Protein AF-0000000080329462 (afdb_homodimer)

Radius of gyration: 17.71 Å; Cα contacts (8 Å, |Δi|>4): 337; chains: 2; bounding box: 39×49×40 Å

Structure (mmCIF, N/CA/C/O backbone):
data_AF-0000000080329462-model_v1
#
loop_
_entity.id
_entity.type
_entity.pdbx_description
1 polymer 'Membrane protein'
#
loop_
_atom_site.group_PDB
_atom_site.id
_atom_site.type_symbol
_atom_site.label_atom_id
_atom_site.label_alt_id
_atom_site.label_comp_id
_atom_site.label_asym_id
_atom_site.label_entity_id
_atom_site.label_seq_id
_atom_site.pdbx_PDB_ins_code
_atom_site.Cartn_x
_atom_site.Cartn_y
_atom_site.Cartn_z
_atom_site.occupancy
_atom_site.B_iso_or_equiv
_atom_site.auth_seq_id
_atom_site.auth_comp_id
_atom_site.auth_asym_id
_atom_site.auth_atom_id
_atom_site.pdbx_PDB_model_num
ATOM 1 N N . MET A 1 1 ? 2.154 -14.789 -17.328 1 64.81 1 MET A N 1
ATOM 2 C CA . MET A 1 1 ? 1.073 -13.969 -16.781 1 64.81 1 MET A CA 1
ATOM 3 C C . MET A 1 1 ? 0.943 -12.664 -17.562 1 64.81 1 MET A C 1
ATOM 5 O O . MET A 1 1 ? 1.92 -12.172 -18.125 1 64.81 1 MET A O 1
ATOM 9 N N . ASP A 1 2 ? -0.343 -12.273 -17.906 1 86.19 2 ASP A N 1
ATOM 10 C CA . ASP A 1 2 ? -0.525 -11.156 -18.828 1 86.19 2 ASP A CA 1
ATOM 11 C C . ASP A 1 2 ? -0.032 -9.852 -18.219 1 86.19 2 ASP A C 1
ATOM 13 O O . ASP A 1 2 ? -0.223 -9.609 -17.031 1 86.19 2 ASP A O 1
ATOM 17 N N . VAL A 1 3 ? 0.921 -9.266 -18.734 1 94 3 VAL A N 1
ATOM 18 C CA . VAL A 1 3 ? 1.507 -7.98 -18.375 1 94 3 VAL A CA 1
ATOM 19 C C . VAL A 1 3 ? 0.412 -7.031 -17.891 1 94 3 VAL A C 1
ATOM 21 O O . VAL A 1 3 ? 0.613 -6.277 -16.938 1 94 3 VAL A O 1
ATOM 24 N N . LEU A 1 4 ? -0.666 -7.172 -18.516 1 96.19 4 LEU A N 1
ATOM 25 C CA . LEU A 1 4 ? -1.77 -6.277 -18.172 1 96.19 4 LEU A CA 1
ATOM 26 C C . LEU A 1 4 ? -2.279 -6.555 -16.766 1 96.19 4 LEU A C 1
ATOM 28 O O . LEU A 1 4 ? -2.547 -5.625 -16 1 96.19 4 LEU A O 1
ATOM 32 N N . ILE A 1 5 ? -2.383 -7.723 -16.359 1 96.94 5 ILE A N 1
ATOM 33 C CA . ILE A 1 5 ? -2.84 -8.094 -15.023 1 96.94 5 ILE A CA 1
ATOM 34 C C . ILE A 1 5 ? -1.85 -7.59 -13.977 1 96.94 5 ILE A C 1
ATOM 36 O O . ILE A 1 5 ? -2.248 -7 -12.977 1 96.94 5 ILE A O 1
ATOM 40 N N . HIS A 1 6 ? -0.602 -7.77 -14.234 1 97.81 6 HIS A N 1
ATOM 41 C CA . HIS A 1 6 ? 0.412 -7.344 -13.281 1 97.81 6 HIS A CA 1
ATOM 42 C C . HIS A 1 6 ? 0.447 -5.824 -13.156 1 97.81 6 HIS A C 1
ATOM 44 O O . HIS A 1 6 ? 0.694 -5.293 -12.07 1 97.81 6 HIS A O 1
ATOM 50 N N . LEU A 1 7 ? 0.203 -5.172 -14.242 1 98.31 7 LEU A N 1
ATOM 51 C CA . LEU A 1 7 ? 0.123 -3.715 -14.203 1 98.31 7 LEU A CA 1
ATOM 52 C C . LEU A 1 7 ? -1.017 -3.258 -13.297 1 98.31 7 LEU A C 1
ATOM 54 O O . LEU A 1 7 ? -0.832 -2.377 -12.453 1 98.31 7 LEU A O 1
ATOM 58 N N . PHE A 1 8 ? -2.156 -3.887 -13.406 1 98.56 8 PHE A N 1
ATOM 59 C CA . PHE A 1 8 ? -3.314 -3.508 -12.602 1 98.56 8 PHE A CA 1
ATOM 60 C C . PHE A 1 8 ? -3.123 -3.912 -11.148 1 98.56 8 PHE A C 1
ATOM 62 O O . PHE A 1 8 ? -3.611 -3.234 -10.242 1 98.56 8 PHE A O 1
ATOM 69 N N . VAL A 1 9 ? -2.375 -5.016 -10.906 1 98.12 9 VAL A N 1
ATOM 70 C CA . VAL A 1 9 ? -2.045 -5.371 -9.531 1 98.12 9 VAL A CA 1
ATOM 71 C C . VAL A 1 9 ? -1.188 -4.273 -8.906 1 98.12 9 VAL A C 1
ATOM 73 O O . VAL A 1 9 ? -1.426 -3.867 -7.766 1 98.12 9 VAL A O 1
ATOM 76 N N . GLY A 1 10 ? -0.214 -3.822 -9.664 1 98.56 10 GLY A N 1
ATOM 77 C CA . GLY A 1 10 ? 0.609 -2.727 -9.18 1 98.56 10 GLY A CA 1
ATOM 78 C C . GLY A 1 10 ? -0.189 -1.478 -8.859 1 98.56 10 GLY A C 1
ATOM 79 O O . GLY A 1 10 ? 0.009 -0.859 -7.809 1 98.56 10 GLY A O 1
ATOM 80 N N . LEU A 1 11 ? -1.068 -1.1 -9.773 1 98.88 11 LEU A N 1
ATOM 81 C CA . LEU A 1 11 ? -1.913 0.071 -9.555 1 98.88 11 LEU A CA 1
ATOM 82 C C . LEU A 1 11 ? -2.83 -0.133 -8.352 1 98.88 11 LEU A C 1
ATOM 84 O O . LEU A 1 11 ? -3.098 0.81 -7.605 1 98.88 11 LEU A O 1
ATOM 88 N N . HIS A 1 12 ? -3.33 -1.364 -8.234 1 98.88 12 HIS A N 1
ATOM 89 C CA . HIS A 1 12 ? -4.164 -1.688 -7.086 1 98.88 12 HIS A CA 1
ATOM 90 C C . HIS A 1 12 ? -3.398 -1.496 -5.777 1 98.88 12 HIS A C 1
ATOM 92 O O . HIS A 1 12 ? -3.936 -0.945 -4.816 1 98.88 12 HIS A O 1
ATOM 98 N N . ILE A 1 13 ? -2.154 -1.847 -5.703 1 98.88 13 ILE A N 1
ATOM 99 C CA . ILE A 1 13 ? -1.296 -1.68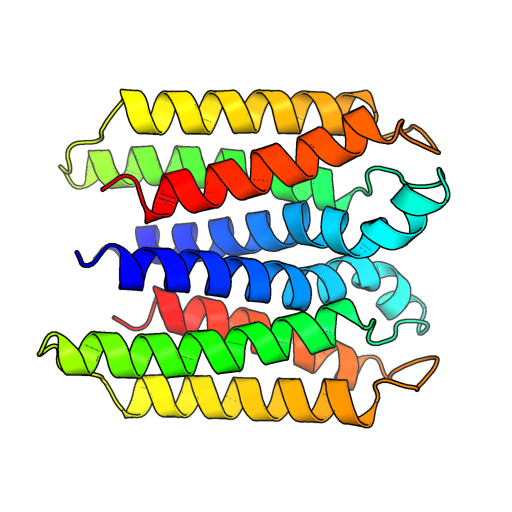5 -4.535 1 98.88 13 ILE A CA 1
ATOM 100 C C . ILE A 1 13 ? -1.078 -0.199 -4.258 1 98.88 13 ILE A C 1
ATOM 102 O O . ILE A 1 13 ? -1.086 0.23 -3.102 1 98.88 13 ILE A O 1
ATOM 106 N N . VAL A 1 14 ? -0.949 0.55 -5.305 1 98.88 14 VAL A N 1
ATOM 107 C CA . VAL A 1 14 ? -0.817 1.994 -5.141 1 98.88 14 VAL A CA 1
ATOM 108 C C . VAL A 1 14 ? -2.092 2.562 -4.52 1 98.88 14 VAL A C 1
ATOM 110 O O . VAL A 1 14 ? -2.031 3.447 -3.662 1 98.88 14 VAL A O 1
ATOM 113 N N . GLY A 1 15 ? -3.211 2.076 -4.957 1 98.94 15 GLY A N 1
ATOM 114 C CA . GLY A 1 15 ? -4.465 2.473 -4.336 1 98.94 15 GLY A CA 1
ATOM 115 C C . GLY A 1 15 ? -4.527 2.143 -2.855 1 98.94 15 GLY A C 1
ATOM 116 O O . GLY A 1 15 ? -4.988 2.955 -2.051 1 98.94 15 GLY A O 1
ATOM 117 N N . ILE A 1 16 ? -4.043 0.991 -2.504 1 98.94 16 ILE A N 1
ATOM 118 C CA . ILE A 1 16 ? -3.98 0.588 -1.103 1 98.94 16 ILE A CA 1
ATOM 119 C C . ILE A 1 16 ? -3.076 1.545 -0.329 1 98.94 16 ILE A C 1
ATOM 121 O O . ILE A 1 16 ? -3.414 1.968 0.779 1 98.94 16 ILE A O 1
ATOM 125 N N . ALA A 1 17 ? -1.979 1.849 -0.923 1 98.88 17 ALA A N 1
ATOM 126 C CA . ALA A 1 17 ? -1.037 2.756 -0.271 1 98.88 17 ALA A CA 1
ATOM 127 C C . ALA A 1 17 ? -1.683 4.109 0.005 1 98.88 17 ALA A C 1
ATOM 129 O O . ALA A 1 17 ? -1.474 4.699 1.067 1 98.88 17 ALA A O 1
ATOM 130 N N . ALA A 1 18 ? -2.416 4.586 -0.944 1 98.88 18 ALA A N 1
ATOM 131 C CA . ALA A 1 18 ? -3.082 5.875 -0.767 1 98.88 18 ALA A CA 1
ATOM 132 C C . ALA A 1 18 ? -4.137 5.801 0.334 1 98.88 18 ALA A C 1
ATOM 134 O O . ALA A 1 18 ? -4.18 6.66 1.217 1 98.88 18 ALA A O 1
ATOM 135 N N . LEU A 1 19 ? -4.918 4.77 0.34 1 98.88 19 LEU A N 1
ATOM 136 C CA . LEU A 1 19 ? -6.016 4.633 1.292 1 98.88 19 LEU A CA 1
ATOM 137 C C . LEU A 1 19 ? -5.488 4.305 2.684 1 98.88 19 LEU A C 1
ATOM 139 O O . LEU A 1 19 ? -5.707 5.062 3.631 1 98.88 19 LEU A O 1
ATOM 143 N N . LEU A 1 20 ? -4.777 3.223 2.832 1 98.88 20 LEU A N 1
ATOM 144 C CA . LEU A 1 20 ? -4.285 2.801 4.137 1 98.88 20 LEU A CA 1
ATOM 145 C C . LEU A 1 20 ? -3.193 3.742 4.637 1 98.88 20 LEU A C 1
ATOM 147 O O . LEU A 1 20 ? -3.096 4.004 5.84 1 98.88 20 LEU A O 1
ATOM 151 N N . GLY A 1 21 ? -2.389 4.211 3.738 1 98.56 21 GLY A N 1
ATOM 152 C CA . GLY A 1 21 ? -1.384 5.191 4.121 1 98.56 21 GLY A CA 1
ATOM 153 C C . GLY A 1 21 ? -1.979 6.465 4.691 1 98.56 21 GLY A C 1
ATOM 154 O O . GLY A 1 21 ? -1.455 7.02 5.66 1 98.56 21 GLY A O 1
ATOM 155 N N . GLY A 1 22 ? -3.002 6.949 4.02 1 98.31 22 GLY A N 1
ATOM 156 C CA . GLY A 1 22 ? -3.711 8.086 4.59 1 98.31 22 GLY A CA 1
ATOM 157 C C . GLY A 1 22 ? -4.188 7.836 6.012 1 98.31 22 GLY A C 1
ATOM 158 O O . GLY A 1 22 ? -4.047 8.695 6.879 1 98.31 22 GLY A O 1
ATOM 159 N N . PHE A 1 23 ? -4.746 6.668 6.238 1 98.81 23 PHE A N 1
ATOM 160 C CA . PHE A 1 23 ? -5.172 6.285 7.578 1 98.81 23 PHE A CA 1
ATOM 161 C C . PHE A 1 23 ? -3.99 6.273 8.539 1 98.81 23 PHE A C 1
ATOM 163 O O . PHE A 1 23 ? -4.062 6.848 9.633 1 98.81 23 PHE A O 1
ATOM 170 N N . LEU A 1 24 ? -2.91 5.676 8.188 1 98.56 24 LEU A N 1
ATOM 171 C CA . LEU A 1 24 ? -1.764 5.496 9.07 1 98.56 24 LEU A CA 1
ATOM 172 C C . LEU A 1 24 ? -1.148 6.844 9.438 1 98.56 24 LEU A C 1
ATOM 174 O O . LEU A 1 24 ? -0.726 7.043 10.578 1 98.56 24 LEU A O 1
ATOM 178 N N . THR A 1 25 ? -1.164 7.738 8.523 1 97.19 25 THR A N 1
ATOM 179 C CA . THR A 1 25 ? -0.548 9.031 8.789 1 97.19 25 THR A CA 1
ATOM 180 C C . THR A 1 25 ? -1.433 9.875 9.703 1 97.19 25 THR A C 1
ATOM 182 O O . THR A 1 25 ? -0.982 10.883 10.258 1 97.19 25 THR A O 1
ATOM 185 N N . GLN A 1 26 ? -2.654 9.414 9.828 1 97.44 26 GLN A N 1
ATOM 186 C CA . GLN A 1 26 ? -3.611 10.172 10.633 1 97.44 26 GLN A CA 1
ATOM 187 C C . GLN A 1 26 ? -3.799 9.539 12.008 1 97.44 26 GLN A C 1
ATOM 189 O O . GLN A 1 26 ? -4.609 10.016 12.805 1 97.44 26 GLN A O 1
ATOM 194 N N . MET A 1 27 ? -3.07 8.555 12.359 1 97.19 27 MET A N 1
ATOM 195 C CA . MET A 1 27 ? -3.303 7.816 13.594 1 97.19 27 MET A CA 1
ATOM 196 C C . MET A 1 27 ? -3.045 8.695 14.812 1 97.19 27 MET A C 1
ATOM 198 O O . MET A 1 27 ? -3.758 8.609 15.812 1 97.19 27 MET A O 1
ATOM 202 N N . LYS A 1 28 ? -2.059 9.516 14.766 1 95.44 28 LYS A N 1
ATOM 203 C CA . LYS A 1 28 ? -1.82 10.438 15.867 1 95.44 28 LYS A CA 1
ATOM 204 C C . LYS A 1 28 ? -2.977 11.422 16.016 1 95.44 28 LYS A C 1
ATOM 206 O O . LYS A 1 28 ? -3.439 11.68 17.141 1 95.44 28 LYS A O 1
ATOM 211 N N . ALA A 1 29 ? -3.381 11.969 14.922 1 96.44 29 ALA A N 1
ATOM 212 C CA . ALA A 1 29 ? -4.523 12.875 14.922 1 96.44 29 ALA A CA 1
ATOM 213 C C . ALA A 1 29 ? -5.777 12.18 15.445 1 96.44 29 ALA A C 1
ATOM 215 O O . ALA A 1 29 ? -6.598 12.797 16.125 1 96.44 29 ALA A O 1
ATOM 216 N N . MET A 1 30 ? -5.938 10.938 15.039 1 96.44 30 MET A N 1
ATOM 217 C CA . MET A 1 30 ? -7.066 10.156 15.539 1 96.44 30 MET A CA 1
ATOM 218 C C . MET A 1 30 ? -7.039 10.086 17.062 1 96.44 30 MET A C 1
ATOM 220 O O . MET A 1 30 ? -8.07 10.242 17.719 1 96.44 30 MET A O 1
ATOM 224 N N . GLY A 1 31 ? -5.891 9.875 17.672 1 95.94 31 GLY A N 1
ATOM 225 C CA . GLY A 1 31 ? -5.742 9.844 19.125 1 95.94 31 GLY A CA 1
ATOM 226 C C . GLY A 1 31 ? -6.145 11.148 19.781 1 95.94 31 GLY A C 1
ATOM 227 O O . GLY A 1 31 ? -6.664 11.141 20.906 1 95.94 31 GLY A O 1
ATOM 228 N N . LYS A 1 32 ? -6.016 12.273 19.062 1 97.06 32 LYS A N 1
ATOM 229 C CA . LYS A 1 32 ? -6.312 13.602 19.594 1 97.06 32 LYS A CA 1
ATOM 230 C C . LYS A 1 32 ? -7.73 14.031 19.234 1 97.06 32 LYS A C 1
ATOM 232 O O . LYS A 1 32 ? -8.164 15.125 19.594 1 97.06 32 LYS A O 1
ATOM 237 N N . GLY A 1 33 ? -8.344 13.164 18.484 1 96.06 33 GLY A N 1
ATOM 238 C CA . GLY A 1 33 ? -9.711 13.5 18.094 1 96.06 33 GLY A CA 1
ATOM 239 C C . GLY A 1 33 ? -9.773 14.5 16.953 1 96.06 33 GLY A C 1
ATOM 240 O O . GLY A 1 33 ? -10.766 15.219 16.812 1 96.06 33 GLY A O 1
ATOM 241 N N . THR A 1 34 ? -8.672 14.555 16.172 1 97.38 34 THR A N 1
ATOM 242 C CA . THR A 1 34 ? -8.641 15.57 15.117 1 97.38 34 THR A CA 1
ATOM 243 C C . THR A 1 34 ? -8.438 14.922 13.75 1 97.38 34 THR A C 1
ATOM 245 O O . THR A 1 34 ? -8.125 15.609 12.773 1 97.38 34 THR A O 1
ATOM 248 N N . ALA A 1 35 ? -8.625 13.688 13.648 1 98.06 35 ALA A N 1
ATOM 249 C CA . ALA A 1 35 ? -8.414 12.984 12.383 1 98.06 35 ALA A CA 1
ATOM 250 C C . ALA A 1 35 ? -9.492 13.336 11.367 1 98.06 35 ALA A C 1
ATOM 252 O O . ALA A 1 35 ? -10.633 13.641 11.742 1 98.06 35 ALA A O 1
ATOM 253 N N . ARG A 1 36 ? -9.172 13.344 10.125 1 98.25 36 ARG A N 1
ATOM 254 C CA . ARG A 1 36 ? -10.094 13.562 9.008 1 98.25 36 ARG A CA 1
ATOM 255 C C . ARG A 1 36 ? -9.727 12.672 7.824 1 98.25 36 ARG A C 1
ATOM 257 O O . ARG A 1 36 ? -8.594 12.188 7.727 1 98.25 36 ARG A O 1
ATOM 264 N N . PHE A 1 37 ? -10.695 12.398 6.961 1 98.56 37 PHE A N 1
ATOM 265 C CA . PHE A 1 37 ? -10.391 11.734 5.703 1 98.56 37 PHE A CA 1
ATOM 266 C C . PHE A 1 37 ? -9.781 12.711 4.707 1 98.56 37 PHE A C 1
ATOM 268 O O . PHE A 1 37 ? -10.398 13.711 4.355 1 98.56 37 PHE A O 1
ATOM 275 N N . VAL A 1 38 ? -8.609 12.461 4.277 1 97.56 38 VAL A N 1
ATOM 276 C CA . VAL A 1 38 ? -7.926 13.328 3.324 1 97.56 38 VAL A CA 1
ATOM 277 C C . VAL A 1 38 ? -8.25 12.891 1.9 1 97.56 38 VAL A C 1
ATOM 279 O O . VAL A 1 38 ? -8.656 11.75 1.675 1 97.56 38 VAL A O 1
ATOM 282 N N . PRO A 1 39 ? -8.094 13.719 0.878 1 97.75 39 PRO A N 1
ATOM 283 C CA . PRO A 1 39 ? -8.477 13.406 -0.499 1 97.75 39 PRO A CA 1
ATOM 284 C C . PRO A 1 39 ? -7.785 12.156 -1.037 1 97.75 39 PRO A C 1
ATOM 286 O O . PRO A 1 39 ? -8.367 11.414 -1.829 1 97.75 39 PRO A O 1
ATOM 289 N N . GLY A 1 40 ? -6.531 11.977 -0.645 1 97.94 40 GLY A N 1
ATOM 290 C CA . GLY A 1 40 ? -5.801 10.797 -1.083 1 97.94 40 GLY A CA 1
ATOM 291 C C . GLY A 1 40 ? -6.488 9.492 -0.717 1 97.94 40 GLY A C 1
ATOM 292 O O . GLY A 1 40 ? -6.41 8.516 -1.46 1 97.94 40 GLY A O 1
ATOM 293 N N . MET A 1 41 ? -7.113 9.492 0.415 1 98.81 41 MET A N 1
ATOM 294 C CA . MET A 1 41 ? -7.816 8.281 0.844 1 98.81 41 MET A CA 1
ATOM 295 C C . MET A 1 41 ? -8.992 7.98 -0.079 1 98.81 41 MET A C 1
ATOM 297 O O . MET A 1 41 ? -9.227 6.828 -0.437 1 98.81 41 MET A O 1
ATOM 301 N N . LEU A 1 42 ? -9.766 9.016 -0.45 1 98.75 42 LEU A N 1
ATOM 302 C CA . LEU A 1 42 ? -10.867 8.828 -1.387 1 98.75 42 LEU A CA 1
ATOM 303 C C . LEU A 1 42 ? -10.352 8.352 -2.74 1 98.75 42 LEU A C 1
ATOM 305 O O . LEU A 1 42 ? -10.883 7.391 -3.305 1 98.75 42 LEU A O 1
ATOM 309 N N . HIS A 1 43 ? -9.328 9.008 -3.221 1 98.81 43 HIS A N 1
ATOM 310 C CA . HIS A 1 43 ? -8.742 8.594 -4.488 1 98.81 43 HIS A CA 1
ATOM 311 C C . HIS A 1 43 ? -8.211 7.168 -4.41 1 98.81 43 HIS A C 1
ATOM 313 O O . HIS A 1 43 ? -8.297 6.414 -5.383 1 98.81 43 HIS A O 1
ATOM 319 N N . GLY A 1 44 ? -7.602 6.801 -3.312 1 98.88 44 GLY A N 1
ATOM 320 C CA . GLY A 1 44 ? -7.125 5.441 -3.115 1 98.88 44 GLY A CA 1
ATOM 321 C C . GLY A 1 44 ? -8.227 4.402 -3.18 1 98.88 44 GLY A C 1
ATOM 322 O O . GLY A 1 44 ? -8.094 3.385 -3.857 1 98.88 44 GLY A O 1
ATOM 323 N N . ALA A 1 45 ? -9.297 4.695 -2.479 1 98.94 45 ALA A N 1
ATOM 324 C CA . ALA A 1 45 ? -10.438 3.779 -2.484 1 98.94 45 ALA A CA 1
ATOM 325 C C . ALA A 1 45 ? -11.008 3.625 -3.891 1 98.94 45 ALA A C 1
ATOM 327 O O . ALA A 1 45 ? -11.344 2.516 -4.316 1 98.94 45 ALA A O 1
ATOM 328 N N . LEU A 1 46 ? -11.133 4.75 -4.586 1 98.94 46 LEU A N 1
ATOM 329 C CA . LEU A 1 46 ? -11.633 4.711 -5.957 1 98.94 46 LEU A CA 1
ATOM 330 C C . LEU A 1 46 ? -10.688 3.916 -6.855 1 98.94 46 LEU A C 1
ATOM 332 O O . LEU A 1 46 ? -11.133 3.125 -7.688 1 98.94 46 LEU A O 1
ATOM 336 N N . THR A 1 47 ? -9.438 4.145 -6.707 1 98.94 47 THR A N 1
ATOM 337 C CA . THR A 1 47 ? -8.438 3.402 -7.469 1 98.94 47 THR A CA 1
ATOM 338 C C . THR A 1 47 ? -8.555 1.905 -7.199 1 98.94 47 THR A C 1
ATOM 340 O O . THR A 1 47 ? -8.516 1.097 -8.125 1 98.94 47 THR A O 1
ATOM 343 N N . MET A 1 48 ? -8.695 1.609 -5.949 1 98.94 48 MET A N 1
ATOM 344 C CA . MET A 1 48 ? -8.836 0.202 -5.59 1 98.94 48 MET A CA 1
ATOM 345 C C . MET A 1 48 ? -10.094 -0.398 -6.211 1 98.94 48 MET A C 1
ATOM 347 O O . MET A 1 48 ? -10.086 -1.546 -6.656 1 98.94 48 MET A O 1
ATOM 351 N N . LEU A 1 49 ? -11.195 0.3 -6.242 1 98.88 49 LEU A N 1
ATOM 352 C CA . LEU A 1 49 ? -12.422 -0.193 -6.848 1 98.88 49 LEU A CA 1
ATOM 353 C C . LEU A 1 49 ? -12.234 -0.438 -8.336 1 98.88 49 LEU A C 1
ATOM 355 O O . LEU A 1 49 ? -12.531 -1.526 -8.836 1 98.88 49 LEU A O 1
ATOM 359 N N . VAL A 1 50 ? -11.703 0.541 -9.047 1 98.94 50 VAL A N 1
ATOM 360 C CA . VAL A 1 50 ? -11.555 0.473 -10.5 1 98.94 50 VAL A CA 1
ATOM 361 C C . VAL A 1 50 ? -10.578 -0.646 -10.867 1 98.94 50 VAL A C 1
ATOM 363 O O . VAL A 1 50 ? -10.891 -1.49 -11.711 1 98.94 50 VAL A O 1
ATOM 366 N N . THR A 1 51 ? -9.484 -0.665 -10.234 1 98.88 51 THR A N 1
ATOM 367 C CA . THR A 1 51 ? -8.484 -1.681 -10.555 1 98.88 51 THR A CA 1
ATOM 368 C C . THR A 1 51 ? -8.969 -3.064 -10.133 1 98.88 51 THR A C 1
ATOM 370 O O . THR A 1 51 ? -8.688 -4.059 -10.805 1 98.88 51 THR A O 1
ATOM 373 N N . GLY A 1 52 ? -9.672 -3.186 -8.992 1 98.5 52 GLY A N 1
ATOM 374 C CA . GLY A 1 52 ? -10.234 -4.461 -8.586 1 98.5 52 GLY A CA 1
ATOM 375 C C . GLY A 1 52 ? -11.203 -5.035 -9.609 1 98.5 52 GLY A C 1
ATOM 376 O O . GLY A 1 52 ? -11.125 -6.215 -9.953 1 98.5 52 GLY A O 1
ATOM 377 N N . VAL A 1 53 ? -12.102 -4.211 -10.078 1 98.5 53 VAL A N 1
ATOM 378 C CA . VAL A 1 53 ? -13.055 -4.625 -11.102 1 98.5 53 VAL A CA 1
ATOM 379 C C . VAL A 1 53 ? -12.305 -5.039 -12.367 1 98.5 53 VAL A C 1
ATOM 381 O O . VAL A 1 53 ? -12.609 -6.07 -12.961 1 98.5 53 VAL A O 1
ATOM 384 N N . ALA A 1 54 ? -11.352 -4.234 -12.758 1 98.5 54 ALA A N 1
ATOM 385 C CA . ALA A 1 54 ? -10.547 -4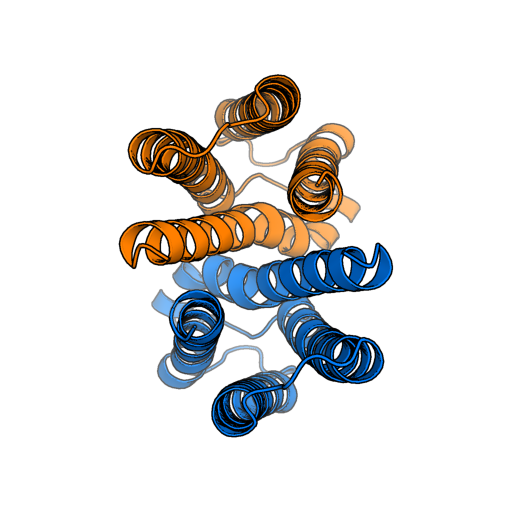.566 -13.93 1 98.5 54 ALA A CA 1
ATOM 386 C C . ALA A 1 54 ? -9.844 -5.906 -13.75 1 98.5 54 ALA A C 1
ATOM 388 O O . ALA A 1 54 ? -9.797 -6.715 -14.68 1 98.5 54 ALA A O 1
ATOM 389 N N . LEU A 1 55 ? -9.328 -6.215 -12.57 1 98.12 55 LEU A N 1
ATOM 390 C CA . LEU A 1 55 ? -8.609 -7.457 -12.312 1 98.12 55 LEU A CA 1
ATOM 391 C C . LEU A 1 55 ? -9.539 -8.656 -12.406 1 98.12 55 LEU A C 1
ATOM 393 O O . LEU A 1 55 ? -9.164 -9.695 -12.953 1 98.12 55 LEU A O 1
ATOM 397 N N . VAL A 1 56 ? -10.719 -8.484 -11.906 1 97.75 56 VAL A N 1
ATOM 398 C CA . VAL A 1 56 ? -11.695 -9.57 -12.008 1 97.75 56 VAL A CA 1
ATOM 399 C C . VAL A 1 56 ? -12 -9.852 -13.477 1 97.75 56 VAL A C 1
ATOM 401 O O . VAL A 1 56 ? -11.984 -11.008 -13.906 1 97.75 56 VAL A O 1
ATOM 404 N N . GLY A 1 57 ? -12.266 -8.82 -14.234 1 97.25 57 GLY A N 1
ATOM 405 C CA . GLY A 1 57 ? -12.547 -8.977 -15.656 1 97.25 57 GLY A CA 1
ATOM 406 C C . GLY A 1 57 ? -11.383 -9.586 -16.422 1 97.25 57 GLY A C 1
ATOM 407 O O . GLY A 1 57 ? -11.578 -10.461 -17.266 1 97.25 57 GLY A O 1
ATOM 408 N N . LEU A 1 58 ? -10.227 -9.164 -16.203 1 96.88 58 LEU A N 1
ATOM 409 C CA . LEU A 1 58 ? -9.039 -9.664 -16.891 1 96.88 58 LEU A CA 1
ATOM 410 C C . LEU A 1 58 ? -8.789 -11.133 -16.562 1 96.88 58 LEU A C 1
ATOM 412 O O . LEU A 1 58 ? -8.422 -11.914 -17.438 1 96.88 58 LEU A O 1
ATOM 416 N N . HIS A 1 59 ? -8.977 -11.523 -15.266 1 96.19 59 HIS A N 1
ATOM 417 C CA . HIS A 1 59 ? -8.812 -12.922 -14.883 1 96.19 59 HIS A CA 1
ATOM 418 C C . HIS A 1 59 ? -9.836 -13.812 -15.586 1 96.19 59 HIS A C 1
ATOM 420 O O . HIS A 1 59 ? -9.5 -14.891 -16.062 1 96.19 59 HIS A O 1
ATOM 426 N N . GLN A 1 60 ? -11.023 -13.312 -15.727 1 95.88 60 GLN A N 1
ATOM 427 C CA . GLN A 1 60 ? -12.055 -14.07 -16.422 1 95.88 60 GLN A CA 1
ATOM 428 C C . GLN A 1 60 ? -11.75 -14.164 -17.922 1 95.88 60 GLN A C 1
ATOM 430 O O . GLN A 1 60 ? -11.953 -15.211 -18.531 1 95.88 60 GLN A O 1
ATOM 435 N N . ALA A 1 61 ? -11.312 -13.109 -18.4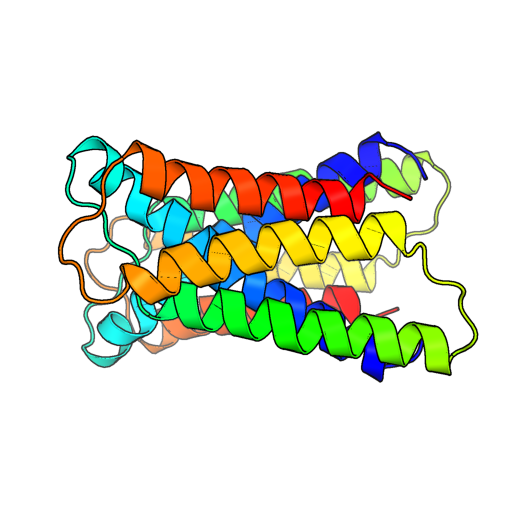38 1 95.12 61 ALA A N 1
ATOM 436 C CA . ALA A 1 61 ? -10.992 -13.078 -19.859 1 95.12 61 ALA A CA 1
ATOM 437 C C . ALA A 1 61 ? -9.859 -14.055 -20.188 1 95.12 61 ALA A C 1
ATOM 439 O O . ALA A 1 61 ? -9.797 -14.586 -21.312 1 95.12 61 ALA A O 1
ATOM 440 N N . GLU A 1 62 ? -9.016 -14.344 -19.25 1 93.75 62 GLU A N 1
ATOM 441 C CA . GLU A 1 62 ? -7.902 -15.273 -19.422 1 93.75 62 GLU A CA 1
ATOM 442 C C . GLU A 1 62 ? -8.328 -16.703 -19.125 1 93.75 62 GLU A C 1
ATOM 444 O O . GLU A 1 62 ? -7.5 -17.625 -19.156 1 93.75 62 GLU A O 1
ATOM 449 N N . GLY A 1 63 ? -9.594 -16.891 -18.734 1 92.56 63 GLY A N 1
ATOM 450 C CA . GLY A 1 63 ? -10.141 -18.234 -18.547 1 92.56 63 GLY A CA 1
ATOM 451 C C . GLY A 1 63 ? -10 -18.734 -17.125 1 92.56 63 GLY A C 1
ATOM 452 O O . GLY A 1 63 ? -10.195 -19.922 -16.859 1 92.56 63 GLY A O 1
ATOM 453 N N . HIS A 1 64 ? -9.539 -17.906 -16.297 1 90.88 64 HIS A N 1
ATOM 454 C CA . HIS A 1 64 ? -9.43 -18.312 -14.891 1 90.88 64 HIS A CA 1
ATOM 455 C C . HIS A 1 64 ? -10.789 -18.281 -14.203 1 90.88 64 HIS A C 1
ATOM 457 O O . HIS A 1 64 ? -11.633 -17.438 -14.516 1 90.88 64 HIS A O 1
ATOM 463 N N . THR A 1 65 ? -10.969 -19.188 -13.383 1 93.38 65 THR A N 1
ATOM 464 C CA . THR A 1 65 ? -12.156 -19.141 -12.539 1 93.38 65 THR A CA 1
ATOM 465 C C . THR A 1 65 ? -11.961 -18.156 -11.383 1 93.38 65 THR A C 1
ATOM 467 O O . THR A 1 65 ? -10.859 -18.062 -10.828 1 93.38 65 THR A O 1
ATOM 470 N N . VAL A 1 66 ? -12.992 -17.469 -11.148 1 92.25 66 VAL A N 1
ATOM 471 C CA . VAL A 1 66 ? -12.953 -16.5 -10.062 1 92.25 66 VAL A CA 1
ATOM 472 C C . VAL A 1 66 ? -13.852 -16.969 -8.914 1 92.25 66 VAL A C 1
ATOM 474 O O . VAL A 1 66 ? -14.961 -17.453 -9.156 1 92.25 66 VAL A O 1
ATOM 477 N N . ASN A 1 67 ? -13.375 -16.953 -7.641 1 96.69 67 ASN A N 1
ATOM 478 C CA . ASN A 1 67 ? -14.18 -17.188 -6.445 1 96.69 67 ASN A CA 1
ATOM 479 C C . ASN A 1 67 ? -15.117 -16.031 -6.16 1 96.69 67 ASN A C 1
ATOM 481 O O . ASN A 1 67 ? -14.703 -15.023 -5.574 1 96.69 67 ASN A O 1
ATOM 485 N N . ASN A 1 68 ? -16.359 -16.125 -6.5 1 96.12 68 ASN A N 1
ATOM 486 C CA . ASN A 1 68 ? -17.312 -15.023 -6.434 1 96.12 68 ASN A CA 1
ATOM 487 C C . ASN A 1 68 ? -17.625 -14.641 -4.988 1 96.12 68 ASN A C 1
ATOM 489 O O . ASN A 1 68 ? -17.984 -13.492 -4.711 1 96.12 68 ASN A O 1
ATOM 493 N N . ILE A 1 69 ? -17.531 -15.547 -4.117 1 98.12 69 ILE A N 1
ATOM 494 C CA . ILE A 1 69 ? -17.766 -15.227 -2.713 1 98.12 69 ILE A CA 1
ATOM 495 C C . ILE A 1 69 ? -16.641 -14.336 -2.184 1 98.12 69 ILE A C 1
ATOM 497 O O . ILE A 1 69 ? -16.906 -13.305 -1.559 1 98.12 69 ILE A O 1
ATOM 501 N N . LYS A 1 70 ? -15.422 -14.727 -2.477 1 97.88 70 LYS A N 1
ATOM 502 C CA . LYS A 1 70 ? -14.266 -13.93 -2.07 1 97.88 70 LYS A CA 1
ATOM 503 C C . LYS A 1 70 ? -14.336 -12.523 -2.664 1 97.88 70 LYS A C 1
ATOM 505 O O . LYS A 1 70 ? -14.18 -11.531 -1.948 1 97.88 70 LYS A O 1
ATOM 510 N N . ILE A 1 71 ? -14.602 -12.43 -3.936 1 98 71 ILE A N 1
ATOM 511 C CA . ILE A 1 71 ? -14.672 -11.148 -4.629 1 98 71 ILE A CA 1
ATOM 512 C C . ILE A 1 71 ? -15.828 -10.32 -4.074 1 98 71 ILE A C 1
ATOM 514 O O . ILE A 1 71 ? -15.695 -9.109 -3.889 1 98 71 ILE A O 1
ATOM 518 N N . GLY A 1 72 ? -16.953 -10.961 -3.844 1 98.5 72 GLY A N 1
ATOM 519 C CA . GLY A 1 72 ? -18.109 -10.258 -3.303 1 98.5 72 GLY A CA 1
ATOM 520 C C . GLY A 1 72 ? -17.844 -9.633 -1.945 1 98.5 72 GLY A C 1
ATOM 521 O O . GLY A 1 72 ? -18.25 -8.5 -1.688 1 98.5 72 GLY A O 1
ATOM 522 N N . ILE A 1 73 ? -17.203 -10.328 -1.079 1 98.81 73 ILE A N 1
ATOM 523 C CA . ILE A 1 73 ? -16.875 -9.836 0.255 1 98.81 73 ILE A CA 1
ATOM 524 C C . ILE A 1 73 ? -15.898 -8.664 0.149 1 98.81 73 ILE A C 1
ATOM 526 O O . ILE A 1 73 ? -16.094 -7.629 0.788 1 98.81 73 ILE A O 1
ATOM 530 N N . LYS A 1 74 ? -14.938 -8.875 -0.688 1 98.88 74 LYS A N 1
ATOM 531 C CA . LYS A 1 74 ? -13.961 -7.801 -0.861 1 98.88 74 LYS A CA 1
ATOM 532 C C . LYS A 1 74 ? -14.617 -6.543 -1.415 1 98.88 74 LYS A C 1
ATOM 534 O O . LYS A 1 74 ? -14.305 -5.43 -0.99 1 98.88 74 LYS A O 1
ATOM 539 N N . LEU A 1 75 ? -15.453 -6.684 -2.299 1 98.81 75 LEU A N 1
ATOM 540 C CA . LEU A 1 75 ? -16.172 -5.562 -2.891 1 98.81 75 LEU A CA 1
ATOM 541 C C . LEU A 1 75 ? -17.078 -4.898 -1.862 1 98.81 75 LEU A C 1
ATOM 543 O O . LEU A 1 75 ? -17.141 -3.668 -1.784 1 98.81 75 LEU A O 1
ATOM 547 N N . ALA A 1 76 ? -17.828 -5.684 -1.094 1 98.88 76 ALA A N 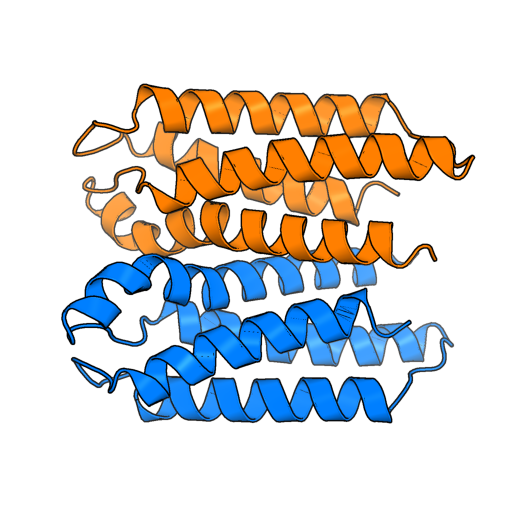1
ATOM 548 C CA . ALA A 1 76 ? -18.719 -5.133 -0.067 1 98.88 76 ALA A CA 1
ATOM 549 C C . ALA A 1 76 ? -17.922 -4.289 0.932 1 98.88 76 ALA A C 1
ATOM 551 O O . ALA A 1 76 ? -18.344 -3.178 1.275 1 98.88 76 ALA A O 1
ATOM 552 N N . LEU A 1 77 ? -16.797 -4.793 1.4 1 98.94 77 LEU A N 1
ATOM 553 C CA . LEU A 1 77 ? -15.945 -4.051 2.332 1 98.94 77 LEU A CA 1
ATOM 554 C C . LEU A 1 77 ? -15.477 -2.742 1.707 1 98.94 77 LEU A C 1
ATOM 556 O O . LEU A 1 77 ? -15.539 -1.686 2.34 1 98.94 77 LEU A O 1
ATOM 560 N N . LEU A 1 78 ? -15.062 -2.822 0.449 1 98.94 78 LEU A N 1
ATOM 561 C CA . LEU A 1 78 ? -14.555 -1.628 -0.212 1 98.94 78 LEU A CA 1
ATOM 562 C C . LEU A 1 78 ? -15.664 -0.608 -0.43 1 98.94 78 LEU A C 1
ATOM 564 O O . LEU A 1 78 ? -15.438 0.599 -0.339 1 98.94 78 LEU A O 1
ATOM 568 N N . ILE A 1 79 ? -16.906 -1.036 -0.677 1 98.94 79 ILE A N 1
ATOM 569 C CA . ILE A 1 79 ? -18.031 -0.131 -0.866 1 98.94 79 ILE A CA 1
ATOM 570 C C . ILE A 1 79 ? -18.344 0.585 0.446 1 98.94 79 ILE A C 1
ATOM 572 O O . ILE A 1 79 ? -18.609 1.787 0.454 1 98.94 79 ILE A O 1
ATOM 576 N N . VAL A 1 80 ? -18.312 -0.122 1.539 1 98.88 80 VAL A N 1
ATOM 577 C CA . VAL A 1 80 ? -18.516 0.496 2.844 1 98.88 80 VAL A CA 1
ATOM 578 C C . VAL A 1 80 ? -17.422 1.535 3.104 1 98.88 80 VAL A C 1
ATOM 580 O O . VAL A 1 80 ? -17.719 2.658 3.521 1 98.88 80 VAL A O 1
ATOM 583 N N . ILE A 1 81 ? -16.172 1.158 2.859 1 98.94 81 ILE A N 1
ATOM 584 C CA . ILE A 1 81 ? -15.055 2.072 3.035 1 98.94 81 ILE A CA 1
ATOM 585 C C . ILE A 1 81 ? -15.266 3.322 2.182 1 98.94 81 ILE A C 1
ATOM 587 O O . ILE A 1 81 ? -15.195 4.445 2.686 1 98.94 81 ILE A O 1
ATOM 591 N N . LEU A 1 82 ? -15.547 3.125 0.908 1 98.88 82 LEU A N 1
ATOM 592 C CA . LEU A 1 82 ? -15.742 4.227 -0.029 1 98.88 82 LEU A CA 1
ATOM 593 C C . LEU A 1 82 ? -16.906 5.113 0.408 1 98.88 82 LEU A C 1
ATOM 595 O O . LEU A 1 82 ? -16.797 6.34 0.36 1 98.88 82 LEU A O 1
ATOM 599 N N . GLY A 1 83 ? -17.984 4.516 0.836 1 98.81 83 GLY A N 1
ATOM 600 C CA . GLY A 1 83 ? -19.109 5.277 1.341 1 98.81 83 GLY A CA 1
ATOM 601 C C . GLY A 1 83 ? -18.766 6.152 2.529 1 98.81 83 GLY A C 1
ATOM 602 O O . GLY A 1 83 ? -19.094 7.34 2.551 1 98.81 83 GLY A O 1
ATOM 603 N N . LEU A 1 84 ? -18.094 5.602 3.488 1 98.75 84 LEU A N 1
ATOM 604 C CA . LEU A 1 84 ? -17.719 6.34 4.688 1 98.75 84 LEU A CA 1
ATOM 605 C C . LEU A 1 84 ? -16.781 7.5 4.34 1 98.75 84 LEU A C 1
ATOM 607 O O . LEU A 1 84 ? -17 8.633 4.781 1 98.75 84 LEU A O 1
ATOM 611 N N . VAL A 1 85 ? -15.773 7.211 3.549 1 98.81 85 VAL A N 1
ATOM 612 C CA . VAL A 1 85 ? -14.797 8.227 3.189 1 98.81 85 VAL A CA 1
ATOM 613 C C . VAL A 1 85 ? -15.469 9.32 2.357 1 98.81 85 VAL A C 1
ATOM 615 O O . VAL A 1 85 ? -15.18 10.508 2.529 1 98.81 85 VAL A O 1
ATOM 618 N N . TYR A 1 86 ? -16.359 8.961 1.441 1 98.81 86 TYR A N 1
ATOM 619 C CA . TYR A 1 86 ? -17.031 9.93 0.581 1 98.81 86 TYR A CA 1
ATOM 620 C C . TYR A 1 86 ? -17.969 10.82 1.39 1 98.81 86 TYR A C 1
ATOM 622 O O . TYR A 1 86 ? -17.938 12.047 1.255 1 98.81 86 TYR A O 1
ATOM 630 N N . VAL A 1 87 ? -18.734 10.25 2.232 1 98.62 87 VAL A N 1
ATOM 631 C CA . VAL A 1 87 ? -19.766 10.992 2.963 1 98.62 87 VAL A CA 1
ATOM 632 C C . VAL A 1 87 ? -19.094 11.984 3.916 1 98.62 87 VAL A C 1
ATOM 634 O O . VAL A 1 87 ? -19.594 13.094 4.105 1 98.62 87 VAL A O 1
ATOM 637 N N . LYS A 1 88 ? -18.031 11.562 4.469 1 98.5 88 LYS A N 1
ATOM 638 C CA . LYS A 1 88 ? -17.406 12.406 5.477 1 98.5 88 LYS A CA 1
ATOM 639 C C . LYS A 1 88 ? -16.203 13.156 4.898 1 98.5 88 LYS A C 1
ATOM 641 O O . LYS A 1 88 ? -15.359 13.664 5.641 1 98.5 88 LYS A O 1
ATOM 646 N N . ARG A 1 89 ? -16.109 13.289 3.602 1 97.81 89 ARG A N 1
ATOM 647 C CA . ARG A 1 89 ? -14.906 13.789 2.934 1 97.81 89 ARG A CA 1
ATOM 648 C C . ARG A 1 89 ? -14.695 15.273 3.219 1 97.81 89 ARG A C 1
ATOM 650 O O . ARG A 1 89 ? -13.562 15.758 3.184 1 97.81 89 ARG A O 1
ATOM 657 N N . ASP A 1 90 ? -15.75 16.031 3.594 1 98.06 90 ASP A N 1
ATOM 658 C CA . ASP A 1 90 ? -15.625 17.484 3.789 1 98.06 90 ASP A CA 1
ATOM 659 C C . ASP A 1 90 ? -15.602 17.828 5.273 1 98.06 90 ASP A C 1
ATOM 661 O O . ASP A 1 90 ? -15.523 19 5.637 1 98.06 90 ASP A O 1
ATOM 665 N N . GLU A 1 91 ? -15.719 16.766 6.074 1 98.19 91 GLU A N 1
ATOM 666 C CA . GLU A 1 91 ? -15.695 17.016 7.512 1 98.19 91 GLU A CA 1
ATOM 667 C C . GLU A 1 91 ? -14.281 17.328 7.992 1 98.19 91 GLU A C 1
ATOM 669 O O . GLU A 1 91 ? -13.312 16.719 7.547 1 98.19 91 GLU A O 1
ATOM 674 N N . GLU A 1 92 ? -14.141 18.297 8.938 1 97.19 92 GLU A N 1
ATOM 675 C CA . GLU A 1 92 ? -12.844 18.703 9.477 1 97.19 92 GLU A CA 1
ATOM 676 C C . GLU A 1 92 ? -12.312 17.672 10.469 1 97.19 92 GLU A C 1
ATOM 678 O O . GLU A 1 92 ? -11.109 17.625 10.727 1 97.19 92 GLU A O 1
ATOM 683 N N . ARG A 1 93 ? -13.242 17.047 11.086 1 97.75 93 ARG A N 1
ATOM 684 C CA . ARG A 1 93 ? -12.875 15.945 11.969 1 97.75 93 ARG A CA 1
ATOM 685 C C . ARG A 1 93 ? -13.883 14.805 11.867 1 97.75 93 ARG A C 1
ATOM 687 O O . ARG A 1 93 ? -15.07 15.039 11.648 1 97.75 93 ARG A O 1
ATOM 694 N N . VAL A 1 94 ? -13.398 13.578 11.961 1 98.31 94 VAL A N 1
ATOM 695 C CA . VAL A 1 94 ? -14.227 12.375 11.945 1 98.31 94 VAL A CA 1
ATOM 696 C C . VAL A 1 94 ? -14.117 11.648 13.281 1 98.31 94 VAL A C 1
ATOM 698 O O . VAL A 1 94 ? -13.039 11.609 13.883 1 98.31 94 VAL A O 1
ATOM 701 N N . GLU A 1 95 ? -15.258 11.094 13.68 1 97.75 95 GLU A N 1
ATOM 702 C CA . GLU A 1 95 ? -15.266 10.328 14.922 1 97.75 95 GLU A CA 1
ATOM 703 C C . GLU A 1 95 ? -14.281 9.172 14.859 1 97.75 95 GLU A C 1
ATOM 705 O O . GLU A 1 95 ? -14.141 8.516 13.828 1 97.75 95 GLU A O 1
ATOM 710 N N . LYS A 1 96 ? -13.672 8.914 16.047 1 97.38 96 LYS A N 1
ATOM 711 C CA . LYS A 1 96 ? -12.617 7.91 16.156 1 97.38 96 LYS A CA 1
ATOM 712 C C . LYS A 1 96 ? -13.117 6.543 15.703 1 97.38 96 LYS A C 1
ATOM 714 O O . LYS A 1 96 ? -12.453 5.859 14.922 1 97.38 96 LYS A O 1
ATOM 719 N N . PRO A 1 97 ? -14.281 6.07 16.125 1 97 97 PRO A N 1
ATOM 720 C CA . PRO A 1 97 ? -14.711 4.742 15.695 1 97 97 PRO A CA 1
ATOM 721 C C . PRO A 1 97 ? -14.898 4.652 14.18 1 97 97 PRO A C 1
ATOM 723 O O . PRO A 1 97 ? -14.539 3.643 13.57 1 97 97 PRO A O 1
ATOM 726 N N . LEU A 1 98 ? -15.453 5.695 13.617 1 97.44 98 LEU A N 1
ATOM 727 C CA . LEU A 1 98 ? -15.664 5.699 12.18 1 97.44 98 LEU A CA 1
ATOM 728 C C . LEU A 1 98 ? -14.336 5.711 11.43 1 97.44 98 LEU A C 1
ATOM 730 O O . LEU A 1 98 ? -14.172 4.984 10.445 1 97.44 98 LEU A O 1
ATOM 734 N N . PHE A 1 99 ? -13.469 6.551 11.898 1 98.56 99 PHE A N 1
ATOM 735 C CA . PHE A 1 99 ? -12.148 6.598 11.289 1 98.56 99 PHE A CA 1
ATOM 736 C C . PHE A 1 99 ? -11.445 5.25 11.414 1 98.56 99 PHE A C 1
ATOM 738 O O . PHE A 1 99 ? -10.875 4.75 10.438 1 98.56 99 PHE A O 1
ATOM 745 N N . GLY A 1 100 ? -11.531 4.676 12.578 1 98.25 100 GLY A N 1
ATOM 746 C CA . GLY A 1 100 ? -10.898 3.393 12.844 1 98.25 100 GLY A CA 1
ATOM 747 C C . GLY A 1 100 ? -11.469 2.262 12.008 1 98.25 100 GLY A C 1
ATOM 748 O O . GLY A 1 100 ? -10.742 1.35 11.609 1 98.25 100 GLY A O 1
ATOM 749 N N . ILE A 1 101 ? -12.711 2.291 11.75 1 98.69 101 ILE A N 1
ATOM 750 C CA . ILE A 1 101 ? -13.383 1.26 10.969 1 98.69 101 ILE A CA 1
ATOM 751 C C . ILE A 1 101 ? -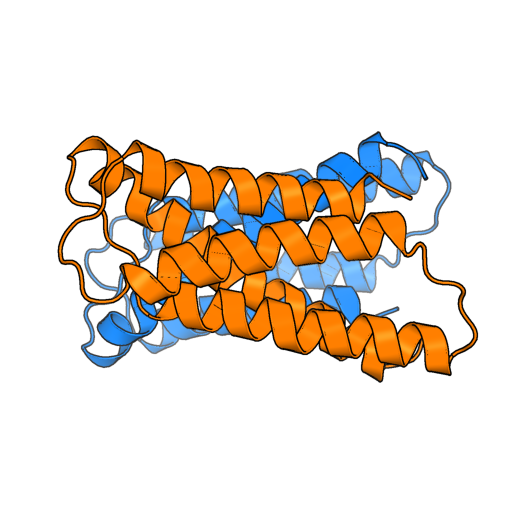12.805 1.223 9.555 1 98.69 101 ILE A C 1
ATOM 753 O O . ILE A 1 101 ? -12.617 0.147 8.984 1 98.69 101 ILE A O 1
ATOM 757 N N . VAL A 1 102 ? -12.484 2.385 9 1 98.81 102 VAL A N 1
ATOM 758 C CA . VAL A 1 102 ? -11.93 2.447 7.652 1 98.81 102 VAL A CA 1
ATOM 759 C C . VAL A 1 102 ? -10.562 1.768 7.621 1 98.81 102 VAL A C 1
ATOM 761 O O . VAL A 1 102 ? -10.281 0.966 6.727 1 98.81 102 VAL A O 1
ATOM 764 N N . GLY A 1 103 ? -9.695 2.082 8.594 1 98.69 103 GLY A N 1
ATOM 765 C CA . GLY A 1 103 ? -8.406 1.416 8.672 1 98.69 103 GLY A CA 1
ATOM 766 C C . GLY A 1 103 ? -8.516 -0.081 8.891 1 98.69 103 GLY A C 1
ATOM 767 O O . GLY A 1 103 ? -7.816 -0.862 8.242 1 98.69 103 GLY A O 1
ATOM 768 N N . ALA A 1 104 ? -9.406 -0.447 9.789 1 98.81 104 ALA A N 1
ATOM 769 C CA . ALA A 1 104 ? -9.594 -1.858 10.109 1 98.81 104 ALA A CA 1
ATOM 770 C C . ALA A 1 104 ? -10.117 -2.631 8.906 1 98.81 104 ALA A C 1
ATOM 772 O O . ALA A 1 104 ? -9.594 -3.699 8.57 1 98.81 104 ALA A O 1
ATOM 773 N N . LEU A 1 105 ? -11.117 -2.143 8.266 1 98.94 105 LEU A N 1
ATOM 774 C CA . LEU A 1 105 ? -11.703 -2.816 7.109 1 98.94 105 LEU A CA 1
ATOM 775 C C . LEU A 1 105 ? -10.703 -2.908 5.965 1 98.94 105 LEU A C 1
ATOM 777 O O . LEU A 1 105 ? -10.664 -3.908 5.242 1 98.94 105 LEU A O 1
ATOM 781 N N . THR A 1 106 ? -9.906 -1.831 5.77 1 98.94 106 THR A N 1
ATOM 782 C CA . THR A 1 106 ? -8.883 -1.854 4.73 1 98.94 106 THR A CA 1
ATOM 783 C C . THR A 1 106 ? -7.863 -2.953 5.004 1 98.94 106 THR A C 1
ATOM 785 O O . THR A 1 106 ? -7.523 -3.729 4.105 1 98.94 106 THR A O 1
ATOM 788 N N . THR A 1 107 ? -7.434 -3.037 6.219 1 98.94 107 THR A N 1
ATOM 789 C CA . THR A 1 107 ? -6.465 -4.055 6.609 1 98.94 107 THR A CA 1
ATOM 790 C C . THR A 1 107 ? -7.051 -5.453 6.441 1 98.94 107 THR A C 1
ATOM 792 O O . THR A 1 107 ? -6.398 -6.348 5.898 1 98.94 107 THR A O 1
ATOM 795 N N . VAL A 1 108 ? -8.25 -5.668 6.871 1 98.88 108 VAL A N 1
ATOM 796 C CA . VAL A 1 108 ? -8.93 -6.949 6.715 1 98.88 108 VAL A CA 1
ATOM 797 C C . VAL A 1 108 ? -9.016 -7.312 5.234 1 98.88 108 VAL A C 1
ATOM 799 O O . VAL A 1 108 ? -8.773 -8.461 4.855 1 98.88 108 VAL A O 1
ATOM 802 N N . ASN A 1 109 ? -9.352 -6.316 4.406 1 98.94 109 ASN A N 1
ATOM 803 C CA . ASN A 1 109 ? -9.461 -6.547 2.969 1 98.94 109 ASN A CA 1
ATOM 804 C C . ASN A 1 109 ? -8.141 -7.004 2.369 1 98.94 109 ASN A C 1
ATOM 806 O O . ASN A 1 109 ? -8.109 -7.883 1.505 1 98.94 109 ASN A O 1
ATOM 810 N N . ILE A 1 110 ? -7.02 -6.426 2.805 1 98.88 110 ILE A N 1
ATOM 811 C CA . ILE A 1 110 ? -5.684 -6.82 2.369 1 98.88 110 ILE A CA 1
ATOM 812 C C . ILE A 1 110 ? -5.434 -8.281 2.73 1 98.88 110 ILE A C 1
ATOM 814 O O . ILE A 1 110 ? -5.02 -9.078 1.881 1 98.88 110 ILE A O 1
ATOM 818 N N . PHE A 1 111 ? -5.754 -8.648 3.916 1 98.75 111 PHE A N 1
ATOM 819 C CA . PHE A 1 111 ? -5.406 -9.992 4.363 1 98.75 111 PHE A CA 1
ATOM 820 C C . PHE A 1 111 ? -6.395 -11.016 3.818 1 98.75 111 PHE A C 1
ATOM 822 O O . PHE A 1 111 ? -6.043 -12.18 3.615 1 98.75 111 PHE A O 1
ATOM 829 N N . ILE A 1 112 ? -7.668 -10.625 3.541 1 98.56 112 ILE A N 1
ATOM 830 C CA . ILE A 1 112 ? -8.547 -11.508 2.783 1 98.56 112 ILE A CA 1
ATOM 831 C C . ILE A 1 112 ? -7.926 -11.812 1.423 1 98.56 112 ILE A C 1
ATOM 833 O O . ILE A 1 112 ? -7.941 -12.961 0.969 1 98.56 112 ILE A O 1
ATOM 837 N N . ALA A 1 113 ? -7.363 -10.828 0.78 1 97.62 113 ALA A N 1
ATOM 838 C CA . ALA A 1 113 ? -6.785 -10.984 -0.552 1 97.62 113 ALA A CA 1
ATOM 839 C C . ALA A 1 113 ? -5.637 -11.992 -0.536 1 97.62 113 ALA A C 1
ATOM 841 O O . ALA A 1 113 ? -5.523 -12.828 -1.437 1 97.62 113 ALA A O 1
ATOM 842 N N . VAL A 1 114 ? -4.812 -11.992 0.486 1 97.06 114 VAL A N 1
ATOM 843 C CA . VAL A 1 114 ? -3.588 -12.781 0.384 1 97.06 114 VAL A CA 1
ATOM 844 C C . VAL A 1 114 ? -3.762 -14.102 1.127 1 97.06 114 VAL A C 1
ATOM 846 O O . VAL A 1 114 ? -3.123 -15.102 0.786 1 97.06 114 VAL A O 1
ATOM 849 N N . LEU A 1 115 ? -4.699 -14.203 2.023 1 97.19 115 LEU A N 1
ATOM 850 C CA . LEU A 1 115 ? -4.801 -15.406 2.838 1 97.19 115 LEU A CA 1
ATOM 851 C C . LEU A 1 115 ? -5.922 -16.312 2.338 1 97.19 115 LEU A C 1
ATOM 853 O O . LEU A 1 115 ? -5.922 -17.516 2.607 1 97.19 115 LEU A O 1
ATOM 857 N N . TRP A 1 116 ? -6.891 -15.703 1.782 1 95.31 116 TRP A N 1
ATOM 858 C CA . TRP A 1 116 ? -7.945 -16.516 1.189 1 95.31 116 TRP A CA 1
ATOM 859 C C . TRP A 1 116 ? -7.543 -17.016 -0.197 1 95.31 116 TRP A C 1
ATOM 861 O O . TRP A 1 116 ? -7.641 -16.266 -1.177 1 95.31 116 TRP A O 1
ATOM 871 N N . THR A 1 117 ? -6.98 -18.25 -0.382 1 82.62 117 THR A N 1
ATOM 872 C CA . THR A 1 117 ? -6.449 -18.797 -1.624 1 82.62 117 THR A CA 1
ATOM 873 C C . THR A 1 117 ? -7.406 -19.812 -2.221 1 82.62 117 THR A C 1
ATOM 875 O O . THR A 1 117 ? -8.203 -20.422 -1.499 1 82.62 117 THR A O 1
ATOM 878 N N . MET B 1 1 ? -0.24 -22.875 -0.788 1 65.75 1 MET B N 1
ATOM 879 C CA . MET B 1 1 ? 0.778 -21.875 -0.45 1 65.75 1 MET B CA 1
ATOM 880 C C . MET B 1 1 ? 0.863 -21.672 1.06 1 65.75 1 MET B C 1
ATOM 882 O O . MET B 1 1 ? -0.12 -21.875 1.773 1 65.75 1 MET B O 1
ATOM 886 N N . ASP B 1 2 ? 2.133 -21.641 1.609 1 86.5 2 ASP B N 1
ATOM 887 C CA . ASP B 1 2 ? 2.281 -21.656 3.061 1 86.5 2 ASP B CA 1
ATOM 888 C C . ASP B 1 2 ? 1.679 -20.391 3.686 1 86.5 2 ASP B C 1
ATOM 890 O O . ASP B 1 2 ? 1.81 -19.297 3.137 1 86.5 2 ASP B O 1
ATOM 894 N N . VAL B 1 3 ? 0.708 -20.516 4.457 1 94.12 3 VAL B N 1
ATOM 895 C CA . VAL B 1 3 ? 0.024 -19.484 5.215 1 94.12 3 VAL B CA 1
ATOM 896 C C . VAL B 1 3 ? 1.035 -18.438 5.691 1 94.12 3 VAL B C 1
ATOM 898 O O . VAL B 1 3 ? 0.753 -17.234 5.68 1 94.12 3 VAL B O 1
ATOM 901 N N . LEU B 1 4 ? 2.141 -18.922 6.012 1 96.25 4 LEU B N 1
ATOM 902 C CA . LEU B 1 4 ? 3.168 -18.031 6.531 1 96.25 4 LEU B CA 1
ATOM 903 C C . LEU B 1 4 ? 3.646 -17.062 5.457 1 96.25 4 LEU B C 1
ATOM 905 O O . LEU B 1 4 ? 3.824 -15.875 5.723 1 96.25 4 LEU B O 1
ATOM 909 N N . ILE B 1 5 ? 3.812 -17.469 4.297 1 97 5 ILE B N 1
ATOM 910 C CA . ILE B 1 5 ? 4.25 -16.625 3.191 1 97 5 ILE B CA 1
ATOM 911 C C . ILE B 1 5 ? 3.191 -15.555 2.91 1 97 5 ILE B C 1
ATOM 913 O O . ILE B 1 5 ? 3.516 -14.375 2.762 1 97 5 ILE B O 1
ATOM 917 N N . HIS B 1 6 ? 1.974 -15.961 2.883 1 97.81 6 HIS B N 1
ATOM 918 C CA . HIS B 1 6 ? 0.901 -15.016 2.592 1 97.81 6 HIS B CA 1
ATOM 919 C C . HIS B 1 6 ? 0.759 -13.977 3.705 1 97.81 6 HIS B C 1
ATOM 921 O O . HIS B 1 6 ? 0.442 -12.82 3.441 1 97.81 6 HIS B O 1
ATOM 927 N N . LEU B 1 7 ? 0.987 -14.414 4.906 1 98.31 7 LEU B N 1
ATOM 928 C CA . LEU B 1 7 ? 0.967 -13.484 6.027 1 98.31 7 LEU B CA 1
ATOM 929 C C . LEU B 1 7 ? 2.041 -12.414 5.859 1 98.31 7 LEU B C 1
ATOM 931 O O . LEU B 1 7 ? 1.77 -11.219 6.023 1 98.31 7 LEU B O 1
ATOM 935 N N . PHE B 1 8 ? 3.227 -12.797 5.469 1 98.62 8 PHE B N 1
ATOM 936 C CA . PHE B 1 8 ? 4.328 -11.859 5.309 1 98.62 8 PHE B CA 1
ATOM 937 C C . PHE B 1 8 ? 4.117 -10.977 4.082 1 98.62 8 PHE B C 1
ATOM 939 O O . PHE B 1 8 ? 4.527 -9.812 4.07 1 98.62 8 PHE B O 1
ATOM 946 N N . VAL B 1 9 ? 3.436 -11.523 3.045 1 98.12 9 VAL B N 1
ATOM 947 C CA . VAL B 1 9 ? 3.086 -10.688 1.901 1 98.12 9 VAL B CA 1
ATOM 948 C C . VAL B 1 9 ? 2.135 -9.578 2.344 1 98.12 9 VAL B C 1
ATOM 950 O O . VAL B 1 9 ? 2.309 -8.414 1.968 1 98.12 9 VAL B O 1
ATOM 953 N N . GLY B 1 10 ? 1.159 -9.961 3.135 1 98.56 10 GLY B N 1
ATOM 954 C CA . GLY B 1 10 ? 0.248 -8.961 3.664 1 98.56 10 GLY B CA 1
ATOM 955 C C . GLY B 1 10 ? 0.949 -7.883 4.473 1 98.56 10 GLY B C 1
ATOM 956 O O . GLY B 1 10 ? 0.674 -6.695 4.305 1 98.56 10 GLY B O 1
ATOM 957 N N . LEU B 1 11 ? 1.829 -8.305 5.363 1 98.88 11 LEU B N 1
ATOM 958 C CA . LEU B 1 11 ? 2.586 -7.359 6.176 1 98.88 11 LEU B CA 1
ATOM 959 C C . LEU B 1 11 ? 3.475 -6.48 5.301 1 98.88 11 LEU B C 1
ATOM 961 O O . LEU B 1 11 ? 3.654 -5.297 5.586 1 98.88 11 LEU B O 1
ATOM 965 N N . HIS B 1 12 ? 4.047 -7.113 4.277 1 98.88 12 HIS B N 1
ATOM 966 C CA . HIS B 1 12 ? 4.863 -6.352 3.34 1 98.88 12 HIS B CA 1
ATOM 967 C C . HIS B 1 12 ? 4.047 -5.262 2.656 1 98.88 12 HIS B C 1
ATOM 969 O O . HIS B 1 12 ? 4.516 -4.129 2.51 1 98.88 12 HIS B O 1
ATOM 975 N N . ILE B 1 13 ? 2.838 -5.504 2.291 1 98.88 13 ILE B N 1
ATOM 976 C CA . ILE B 1 13 ? 1.934 -4.543 1.666 1 98.88 13 ILE B CA 1
ATOM 977 C C . ILE B 1 13 ? 1.608 -3.424 2.65 1 98.88 13 ILE B C 1
ATOM 979 O O . ILE B 1 13 ? 1.547 -2.252 2.27 1 98.88 13 ILE B O 1
ATOM 983 N N . VAL B 1 14 ? 1.463 -3.789 3.887 1 98.88 14 VAL B N 1
ATOM 984 C CA . VAL B 1 14 ? 1.23 -2.777 4.91 1 98.88 14 VAL B CA 1
ATOM 985 C C . VAL B 1 14 ? 2.443 -1.854 5.012 1 98.88 14 VAL B C 1
ATOM 987 O O . VAL B 1 14 ? 2.297 -0.641 5.172 1 98.88 14 VAL B O 1
ATOM 990 N N . GLY B 1 15 ? 3.594 -2.426 4.949 1 98.94 15 GLY B N 1
ATOM 991 C CA . GLY B 1 15 ? 4.797 -1.609 4.91 1 98.94 15 GLY B CA 1
ATOM 992 C C . GLY B 1 15 ? 4.832 -0.652 3.734 1 98.94 15 GLY B C 1
ATOM 993 O O . GLY B 1 15 ? 5.211 0.511 3.887 1 98.94 15 GLY B O 1
ATOM 994 N N . ILE B 1 16 ? 4.422 -1.122 2.596 1 98.94 16 ILE B N 1
ATOM 995 C CA . ILE B 1 16 ? 4.344 -0.279 1.408 1 98.94 16 ILE B CA 1
ATOM 996 C C . ILE B 1 16 ? 3.354 0.857 1.646 1 98.94 16 ILE B C 1
ATOM 998 O O . ILE B 1 16 ? 3.623 2.01 1.298 1 98.94 16 ILE B O 1
ATOM 1002 N N . ALA B 1 17 ? 2.26 0.511 2.223 1 98.88 17 ALA B N 1
ATOM 1003 C CA . ALA B 1 17 ? 1.24 1.519 2.498 1 98.88 17 ALA B CA 1
ATOM 1004 C C . ALA B 1 17 ? 1.784 2.617 3.408 1 98.88 17 ALA B C 1
ATOM 1006 O O . ALA B 1 17 ? 1.504 3.799 3.201 1 98.88 17 ALA B O 1
ATOM 1007 N N . ALA B 1 18 ? 2.516 2.217 4.391 1 98.88 18 ALA B N 1
ATOM 1008 C CA . ALA B 1 18 ? 3.088 3.197 5.309 1 98.88 18 ALA B CA 1
ATOM 1009 C C . ALA B 1 18 ? 4.105 4.086 4.602 1 98.88 18 ALA B C 1
ATOM 1011 O O . ALA B 1 18 ? 4.066 5.312 4.73 1 98.88 18 ALA B O 1
ATOM 1012 N N . LEU B 1 19 ? 4.953 3.51 3.812 1 98.94 19 LEU B N 1
ATOM 1013 C CA . LEU B 1 19 ? 6.027 4.246 3.152 1 98.94 19 LEU B CA 1
ATOM 1014 C C . LEU B 1 19 ? 5.477 5.098 2.012 1 98.94 19 LEU B C 1
ATOM 1016 O O . LEU B 1 19 ? 5.617 6.32 2.021 1 98.94 19 LEU B O 1
ATOM 1020 N N . LEU B 1 20 ? 4.836 4.488 1.05 1 98.88 20 LEU B N 1
ATOM 1021 C CA . LEU B 1 20 ? 4.328 5.215 -0.108 1 98.88 20 LEU B CA 1
ATOM 1022 C C . LEU B 1 20 ? 3.162 6.113 0.285 1 98.88 20 LEU B C 1
ATOM 1024 O O . LEU B 1 20 ? 3.004 7.207 -0.261 1 98.88 20 LEU B O 1
ATOM 1028 N N . GLY B 1 21 ? 2.355 5.645 1.188 1 98.56 21 GLY B N 1
ATOM 1029 C CA . GLY B 1 21 ? 1.275 6.484 1.685 1 98.56 21 GLY B CA 1
ATOM 1030 C C . GLY B 1 21 ? 1.766 7.758 2.346 1 98.56 21 GLY B C 1
ATOM 1031 O O . GLY B 1 21 ? 1.175 8.82 2.164 1 98.56 21 GLY B O 1
ATOM 1032 N N . GLY B 1 22 ? 2.777 7.605 3.172 1 98.25 22 GLY B N 1
ATOM 1033 C CA . GLY B 1 22 ? 3.393 8.805 3.727 1 98.25 22 GLY B CA 1
ATOM 1034 C C . GLY B 1 22 ? 3.838 9.789 2.666 1 98.25 22 GLY B C 1
ATOM 1035 O O . GLY B 1 22 ? 3.613 10.992 2.799 1 98.25 22 GLY B O 1
ATOM 1036 N N . PHE B 1 23 ? 4.457 9.281 1.629 1 98.81 23 PHE B N 1
ATOM 1037 C CA . PHE B 1 23 ? 4.867 10.125 0.512 1 98.81 23 PHE B CA 1
ATOM 1038 C C . PHE B 1 23 ? 3.66 10.789 -0.133 1 98.81 23 PHE B C 1
ATOM 1040 O O . PHE B 1 23 ? 3.662 12 -0.357 1 98.81 23 PHE B O 1
ATOM 1047 N N . LEU B 1 24 ? 2.635 10.078 -0.409 1 98.56 24 LEU B N 1
ATOM 1048 C CA . LEU B 1 24 ? 1.474 10.586 -1.133 1 98.56 24 LEU B CA 1
ATOM 1049 C C . LEU B 1 24 ? 0.76 11.664 -0.327 1 98.56 24 LEU B C 1
ATOM 1051 O O . LEU B 1 24 ? 0.29 12.656 -0.889 1 98.56 24 LEU B O 1
ATOM 1055 N N . THR B 1 25 ? 0.745 11.5 0.945 1 97.25 25 THR B N 1
ATOM 1056 C CA . THR B 1 25 ? 0.037 12.469 1.774 1 97.25 25 THR B CA 1
ATOM 1057 C C . THR B 1 25 ? 0.835 13.766 1.892 1 97.25 25 THR B C 1
ATOM 1059 O O . THR B 1 25 ? 0.302 14.797 2.314 1 97.25 25 THR B O 1
ATOM 1062 N N . GLN B 1 26 ? 2.078 13.656 1.494 1 97.44 26 GLN B N 1
ATOM 1063 C CA . GLN B 1 26 ? 2.957 14.812 1.622 1 97.44 26 GLN B CA 1
ATOM 1064 C C . GLN B 1 26 ? 3.143 15.516 0.279 1 97.44 26 GLN B C 1
ATOM 1066 O O . GLN B 1 26 ? 3.898 16.484 0.177 1 97.44 26 GLN B O 1
ATOM 1071 N N . MET B 1 27 ? 2.475 15.117 -0.738 1 97.19 27 MET B N 1
ATOM 1072 C CA . MET B 1 27 ? 2.717 15.648 -2.078 1 97.19 27 MET B CA 1
ATOM 1073 C C . MET B 1 27 ? 2.365 17.125 -2.154 1 97.19 27 MET B C 1
ATOM 1075 O O . MET B 1 27 ? 3.053 17.906 -2.824 1 97.19 27 MET B O 1
ATOM 1079 N N . LYS B 1 28 ? 1.328 17.531 -1.506 1 95.5 28 LYS B N 1
ATOM 1080 C CA . LYS B 1 28 ? 0.997 18.953 -1.478 1 95.5 28 LYS B CA 1
ATOM 1081 C C . LYS B 1 28 ? 2.082 19.766 -0.765 1 95.5 28 LYS B C 1
ATOM 1083 O O . LYS B 1 28 ? 2.494 20.812 -1.245 1 95.5 28 LYS B O 1
ATOM 1088 N N . ALA B 1 29 ? 2.479 19.266 0.36 1 96.5 29 ALA B N 1
ATOM 1089 C CA . ALA B 1 29 ? 3.561 19.906 1.105 1 96.5 29 ALA B CA 1
ATOM 1090 C C . ALA B 1 29 ? 4.836 19.969 0.273 1 96.5 29 ALA B C 1
ATOM 1092 O O . ALA B 1 29 ? 5.594 20.938 0.355 1 96.5 29 ALA B O 1
ATOM 1093 N N . MET B 1 30 ? 5.086 18.875 -0.435 1 96.5 30 MET B N 1
ATOM 1094 C CA . MET B 1 30 ? 6.246 18.859 -1.321 1 96.5 30 MET B CA 1
ATOM 1095 C C . MET B 1 30 ? 6.176 20.016 -2.326 1 96.5 30 MET B C 1
ATOM 1097 O O . MET B 1 30 ? 7.18 20.688 -2.576 1 96.5 30 MET B O 1
ATOM 1101 N N . GLY B 1 31 ? 5.035 20.281 -2.912 1 96.06 31 GLY B N 1
ATOM 1102 C CA . GLY B 1 31 ? 4.84 21.391 -3.842 1 96.06 31 GLY B CA 1
ATOM 1103 C C . GLY B 1 31 ? 5.133 22.734 -3.23 1 96.06 31 GLY B C 1
ATOM 1104 O O . GLY B 1 31 ? 5.609 23.641 -3.918 1 96.06 31 GLY B O 1
ATOM 1105 N N . LYS B 1 32 ? 4.961 22.844 -1.91 1 96.94 32 LYS B N 1
ATOM 1106 C CA . LYS B 1 32 ? 5.152 24.109 -1.188 1 96.94 32 LYS B CA 1
ATOM 1107 C C . LYS B 1 32 ? 6.551 24.188 -0.583 1 96.94 32 LYS B C 1
ATOM 1109 O O . LYS B 1 32 ? 6.902 25.172 0.055 1 96.94 32 LYS B O 1
ATOM 1114 N N . GLY B 1 33 ? 7.242 23.109 -0.774 1 95.94 33 GLY B N 1
ATOM 1115 C CA . GLY B 1 33 ? 8.586 23.109 -0.226 1 95.94 33 GLY B CA 1
ATOM 1116 C C . GLY B 1 33 ? 8.625 22.844 1.269 1 95.94 33 GLY B C 1
ATOM 1117 O O . GLY B 1 33 ? 9.57 23.234 1.95 1 95.94 33 GLY B O 1
ATOM 1118 N N . THR B 1 34 ? 7.539 22.188 1.77 1 97.38 34 THR B N 1
ATOM 1119 C CA . THR B 1 34 ? 7.473 22 3.213 1 97.38 34 THR B CA 1
ATOM 1120 C C . THR B 1 34 ? 7.355 20.516 3.555 1 97.38 34 THR B C 1
ATOM 1122 O O . THR B 1 34 ? 7.02 20.156 4.688 1 97.38 34 THR B O 1
ATOM 1125 N N . ALA B 1 35 ? 7.625 19.688 2.66 1 98.12 35 ALA B N 1
ATOM 1126 C CA . ALA B 1 35 ? 7.5 18.25 2.887 1 98.12 35 ALA B CA 1
ATOM 1127 C C . ALA B 1 35 ? 8.586 17.75 3.834 1 98.12 35 ALA B C 1
ATOM 1129 O O . ALA B 1 35 ? 9.688 18.297 3.873 1 98.12 35 ALA B O 1
ATOM 1130 N N . ARG B 1 36 ? 8.305 16.75 4.605 1 98.25 36 ARG B N 1
ATOM 1131 C CA . ARG B 1 36 ? 9.242 16.062 5.492 1 98.25 36 ARG B CA 1
ATOM 1132 C C . ARG B 1 36 ? 8.977 14.562 5.516 1 98.25 36 ARG B C 1
ATOM 1134 O O . ARG B 1 36 ? 7.891 14.117 5.152 1 98.25 36 ARG B O 1
ATOM 1141 N N . PHE B 1 37 ? 9.992 13.789 5.879 1 98.56 37 PHE B N 1
ATOM 1142 C CA . PHE B 1 37 ? 9.766 12.367 6.121 1 98.56 37 PHE B CA 1
ATOM 1143 C C . PHE B 1 37 ? 9.125 12.148 7.488 1 98.56 37 PHE B C 1
ATOM 1145 O O . PHE B 1 37 ? 9.688 12.531 8.516 1 98.56 37 PHE B O 1
ATOM 1152 N N . VAL B 1 38 ? 7.988 11.594 7.516 1 97.5 38 VAL B N 1
ATOM 1153 C CA . VAL B 1 38 ? 7.281 11.336 8.766 1 97.5 38 VAL B CA 1
ATOM 1154 C C . VAL B 1 38 ? 7.688 9.969 9.32 1 97.5 38 VAL B C 1
ATOM 1156 O O . VAL B 1 38 ? 8.18 9.109 8.578 1 97.5 38 VAL B O 1
ATOM 1159 N N . PRO B 1 39 ? 7.5 9.672 10.594 1 97.75 39 PRO B N 1
ATOM 1160 C CA . PRO B 1 39 ? 7.957 8.43 11.219 1 97.75 39 PRO B CA 1
ATOM 1161 C C . PRO B 1 39 ? 7.367 7.188 10.555 1 97.75 39 PRO B C 1
ATOM 1163 O O . PRO B 1 39 ? 8.031 6.148 10.484 1 97.75 39 PRO B O 1
ATOM 1166 N N . GLY B 1 40 ? 6.117 7.293 10.125 1 97.94 40 GLY B N 1
ATOM 1167 C CA . GLY B 1 40 ? 5.484 6.168 9.453 1 97.94 40 GLY B CA 1
ATOM 1168 C C . GLY B 1 40 ? 6.246 5.699 8.227 1 97.94 40 GLY B C 1
ATOM 1169 O O . GLY B 1 40 ? 6.262 4.504 7.918 1 97.94 40 GLY B O 1
ATOM 1170 N N . MET B 1 41 ? 6.824 6.621 7.547 1 98.81 41 MET B N 1
ATOM 1171 C CA . MET B 1 41 ? 7.59 6.262 6.355 1 98.81 41 MET B CA 1
ATOM 1172 C C . MET B 1 41 ? 8.812 5.43 6.73 1 98.81 41 MET B C 1
ATOM 1174 O O . MET B 1 41 ? 9.141 4.453 6.051 1 98.81 41 MET B O 1
ATOM 1178 N N . LEU B 1 42 ? 9.531 5.836 7.793 1 98.75 42 LEU B N 1
ATOM 1179 C CA . LEU B 1 42 ? 10.68 5.059 8.258 1 98.75 42 LEU B CA 1
ATOM 1180 C C . LEU B 1 42 ? 10.242 3.668 8.703 1 98.75 42 LEU B C 1
ATOM 1182 O O . LEU B 1 42 ? 10.852 2.668 8.32 1 98.75 42 LEU B O 1
ATOM 1186 N N . HIS B 1 43 ? 9.195 3.623 9.492 1 98.81 43 HIS B N 1
ATOM 1187 C CA . HIS B 1 43 ? 8.68 2.334 9.938 1 98.81 43 HIS B CA 1
ATOM 1188 C C . HIS B 1 43 ? 8.234 1.478 8.75 1 98.81 43 HIS B C 1
ATOM 1190 O O . HIS B 1 43 ? 8.414 0.257 8.766 1 98.81 43 HIS B O 1
ATOM 1196 N N . GLY B 1 44 ? 7.625 2.074 7.773 1 98.88 44 GLY B N 1
ATOM 1197 C CA . GLY B 1 44 ? 7.23 1.357 6.57 1 98.88 44 GLY B CA 1
ATOM 1198 C C . GLY B 1 44 ? 8.406 0.742 5.832 1 98.88 44 GLY B C 1
ATOM 1199 O O . GLY B 1 44 ? 8.359 -0.428 5.445 1 98.88 44 GLY B O 1
ATOM 1200 N N . ALA B 1 45 ? 9.422 1.54 5.652 1 98.94 45 ALA B N 1
ATOM 1201 C CA . ALA B 1 45 ? 10.617 1.048 4.977 1 98.94 45 ALA B CA 1
ATOM 1202 C C . ALA B 1 45 ? 11.242 -0.111 5.742 1 98.94 45 ALA B C 1
ATOM 1204 O O . ALA B 1 45 ? 11.664 -1.105 5.148 1 98.94 45 ALA B O 1
ATOM 1205 N N . LEU B 1 46 ? 11.32 0.047 7.062 1 98.94 46 LEU B N 1
ATOM 1206 C CA . LEU B 1 46 ? 11.867 -1.019 7.898 1 98.94 46 LEU B CA 1
ATOM 1207 C C . LEU B 1 46 ? 11.008 -2.275 7.801 1 98.94 46 LEU B C 1
ATOM 1209 O O . LEU B 1 46 ? 11.531 -3.387 7.711 1 98.94 46 LEU B O 1
ATOM 1213 N N . THR B 1 47 ? 9.742 -2.098 7.844 1 98.94 47 THR B N 1
ATOM 1214 C CA . THR B 1 47 ? 8.82 -3.221 7.703 1 98.94 47 THR B CA 1
ATOM 1215 C C . THR B 1 47 ? 9.023 -3.926 6.367 1 98.94 47 THR B C 1
ATOM 1217 O O . THR B 1 47 ? 9.07 -5.156 6.305 1 98.94 47 THR B O 1
ATOM 1220 N N . MET B 1 48 ? 9.141 -3.119 5.371 1 98.94 48 MET B N 1
ATOM 1221 C CA . MET B 1 48 ? 9.367 -3.695 4.047 1 98.94 48 MET B CA 1
ATOM 1222 C C . MET B 1 48 ? 10.68 -4.473 4.004 1 98.94 48 MET B C 1
ATOM 1224 O O . MET B 1 48 ? 10.75 -5.535 3.381 1 98.94 48 MET B O 1
ATOM 1228 N N . LEU B 1 49 ? 11.727 -3.99 4.598 1 98.88 49 LEU B N 1
ATOM 1229 C CA . LEU B 1 49 ? 13.008 -4.688 4.621 1 98.88 49 LEU B CA 1
ATOM 1230 C C . LEU B 1 49 ? 12.883 -6.023 5.352 1 98.88 49 LEU B C 1
ATOM 1232 O O . LEU B 1 49 ? 13.266 -7.066 4.816 1 98.88 49 LEU B O 1
ATOM 1236 N N . VAL B 1 50 ? 12.312 -6.012 6.543 1 98.94 50 VAL B N 1
ATOM 1237 C CA . VAL B 1 50 ? 12.219 -7.199 7.383 1 98.94 50 VAL B CA 1
ATOM 1238 C C . VAL B 1 50 ? 11.336 -8.242 6.703 1 98.94 50 VAL B C 1
ATOM 1240 O O . VAL B 1 50 ? 11.727 -9.406 6.578 1 98.94 50 VAL B O 1
ATOM 1243 N N . THR B 1 51 ? 10.219 -7.836 6.258 1 98.88 51 THR B N 1
ATOM 1244 C CA . THR B 1 51 ? 9.305 -8.781 5.633 1 98.88 51 THR B CA 1
ATOM 1245 C C . THR B 1 51 ? 9.859 -9.273 4.297 1 98.88 51 THR B C 1
ATOM 1247 O O . THR B 1 51 ? 9.664 -10.43 3.928 1 98.88 51 THR B O 1
ATOM 1250 N N . GLY B 1 52 ? 10.523 -8.406 3.518 1 98.5 52 GLY B N 1
ATOM 1251 C CA . GLY B 1 52 ? 11.156 -8.844 2.283 1 98.5 52 GLY B CA 1
ATOM 1252 C C . GLY B 1 52 ? 12.195 -9.93 2.496 1 98.5 52 GLY B C 1
ATOM 1253 O O . GLY B 1 52 ? 12.203 -10.93 1.778 1 98.5 52 GLY B O 1
ATOM 1254 N N . VAL B 1 53 ? 13.047 -9.711 3.457 1 98.5 53 VAL B N 1
ATOM 1255 C CA . VAL B 1 53 ? 14.07 -10.703 3.793 1 98.5 53 VAL B CA 1
ATOM 1256 C C . VAL B 1 53 ? 13.398 -12.008 4.234 1 98.5 53 VAL B C 1
ATOM 1258 O O . VAL B 1 53 ? 13.789 -13.094 3.805 1 98.5 53 VAL B O 1
ATOM 1261 N N . ALA B 1 54 ? 12.398 -11.883 5.078 1 98.5 54 ALA B N 1
ATOM 1262 C CA . ALA B 1 54 ? 11.664 -13.062 5.523 1 98.5 54 ALA B CA 1
ATOM 1263 C C . ALA B 1 54 ? 11.039 -13.797 4.34 1 98.5 54 ALA B C 1
ATOM 1265 O O . ALA B 1 54 ? 11.078 -15.031 4.281 1 98.5 54 ALA B O 1
ATOM 1266 N N . LEU B 1 55 ? 10.508 -13.102 3.354 1 98.12 55 LEU B N 1
ATOM 1267 C CA . LEU B 1 55 ? 9.867 -13.711 2.195 1 98.12 55 LEU B CA 1
ATOM 1268 C C . LEU B 1 55 ? 10.875 -14.461 1.34 1 98.12 55 LEU B C 1
ATOM 1270 O O . LEU B 1 55 ? 10.594 -15.562 0.854 1 98.12 55 LEU B O 1
ATOM 1274 N N . VAL B 1 56 ? 12.031 -13.883 1.19 1 97.75 56 VAL B N 1
ATOM 1275 C CA . VAL B 1 56 ? 13.078 -14.57 0.438 1 97.75 56 VAL B CA 1
ATOM 1276 C C . VAL B 1 56 ? 13.445 -15.875 1.137 1 97.75 56 VAL B C 1
ATOM 1278 O O . VAL B 1 56 ? 13.523 -16.922 0.5 1 97.75 56 VAL B O 1
ATOM 1281 N N . GLY B 1 57 ? 13.672 -15.82 2.43 1 97.25 57 GLY B N 1
ATOM 1282 C CA . GLY B 1 57 ? 14 -17.016 3.195 1 97.25 57 GLY B CA 1
ATOM 1283 C C . GLY B 1 57 ? 12.914 -18.062 3.162 1 97.25 57 GLY B C 1
ATOM 1284 O O . GLY B 1 57 ? 13.195 -19.25 3.008 1 97.25 57 GLY B O 1
ATOM 1285 N N . LEU B 1 58 ? 11.719 -17.703 3.311 1 96.94 58 LEU B N 1
ATOM 1286 C CA . LEU B 1 58 ? 10.594 -18.641 3.316 1 96.94 58 LEU B CA 1
ATOM 1287 C C . LEU B 1 58 ? 10.43 -19.297 1.952 1 96.94 58 LEU B C 1
ATOM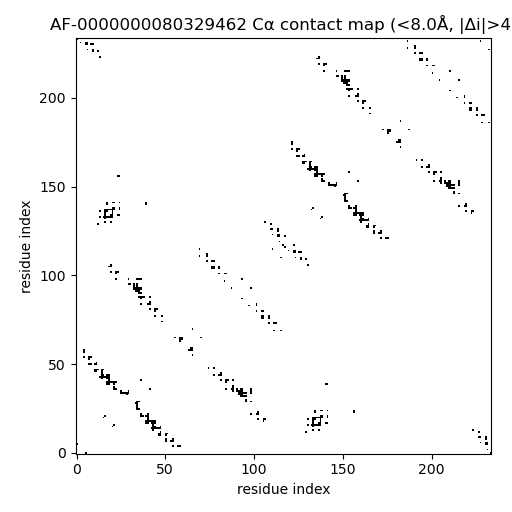 1289 O O . LEU B 1 58 ? 10.141 -20.5 1.869 1 96.94 58 LEU B O 1
ATOM 1293 N N . HIS B 1 59 ? 10.602 -18.531 0.847 1 96.19 59 HIS B N 1
ATOM 1294 C CA . HIS B 1 59 ? 10.516 -19.094 -0.49 1 96.19 59 HIS B CA 1
ATOM 1295 C C . HIS B 1 59 ? 11.617 -20.125 -0.72 1 96.19 59 HIS B C 1
ATOM 1297 O O . HIS B 1 59 ? 11.367 -21.203 -1.279 1 96.19 59 HIS B O 1
ATOM 1303 N N . GLN B 1 60 ? 12.773 -19.844 -0.218 1 95.88 60 GLN B N 1
ATOM 1304 C CA . GLN B 1 60 ? 13.875 -20.797 -0.341 1 95.88 60 GLN B CA 1
ATOM 1305 C C . GLN B 1 60 ? 13.633 -22.047 0.502 1 95.88 60 GLN B C 1
ATOM 1307 O O . GLN B 1 60 ? 13.914 -23.156 0.066 1 95.88 60 GLN B O 1
ATOM 1312 N N . ALA B 1 61 ? 13.125 -21.844 1.638 1 95.19 61 ALA B N 1
ATOM 1313 C CA . ALA B 1 61 ? 12.859 -22.953 2.535 1 95.19 61 ALA B CA 1
ATOM 1314 C C . ALA B 1 61 ? 11.805 -23.891 1.942 1 95.19 61 ALA B C 1
ATOM 1316 O O . ALA B 1 61 ? 11.812 -25.094 2.213 1 95.19 61 ALA B O 1
ATOM 1317 N N . GLU B 1 62 ? 10.953 -23.391 1.1 1 93.81 62 GLU B N 1
ATOM 1318 C CA . GLU B 1 62 ? 9.906 -24.172 0.453 1 93.81 62 GLU B CA 1
ATOM 1319 C C . GLU B 1 62 ? 10.414 -24.797 -0.844 1 93.81 62 GLU B C 1
ATOM 1321 O O . GLU B 1 62 ? 9.648 -25.438 -1.574 1 93.81 62 GLU B O 1
ATOM 1326 N N . GLY B 1 63 ? 11.68 -24.531 -1.188 1 92.56 63 GLY B N 1
ATOM 1327 C CA . GLY B 1 63 ? 12.305 -25.156 -2.336 1 92.56 63 GLY B CA 1
ATOM 1328 C C . GLY B 1 63 ? 12.148 -24.359 -3.617 1 92.56 63 GLY B C 1
ATOM 1329 O O . GLY B 1 63 ? 12.414 -24.875 -4.707 1 92.56 63 GLY B O 1
ATOM 1330 N N . HIS B 1 64 ? 11.594 -23.234 -3.502 1 90.81 64 HIS B N 1
ATOM 1331 C CA . HIS B 1 64 ? 11.469 -22.391 -4.688 1 90.81 64 HIS B CA 1
ATOM 1332 C C . HIS B 1 64 ? 12.797 -21.75 -5.051 1 90.81 64 HIS B C 1
ATOM 1334 O O . HIS B 1 64 ? 13.594 -21.406 -4.168 1 90.81 64 HIS B O 1
ATOM 1340 N N . THR B 1 65 ? 13.016 -21.656 -6.277 1 93.38 65 THR B N 1
ATOM 1341 C CA . THR B 1 65 ? 14.172 -20.875 -6.719 1 93.38 65 THR B CA 1
ATOM 1342 C C . THR B 1 65 ? 13.867 -19.391 -6.68 1 93.38 65 THR B C 1
ATOM 1344 O O . THR B 1 65 ? 12.75 -18.969 -6.973 1 93.38 65 THR B O 1
ATOM 1347 N N . VAL B 1 66 ? 14.852 -18.703 -6.258 1 92.12 66 VAL B N 1
ATOM 1348 C CA . VAL B 1 66 ? 14.711 -17.25 -6.172 1 92.12 66 VAL B CA 1
ATOM 1349 C C . VAL B 1 66 ? 15.609 -16.578 -7.219 1 92.12 66 VAL B C 1
ATOM 1351 O O . VAL B 1 66 ? 16.75 -17 -7.43 1 92.12 66 VAL B O 1
ATOM 1354 N N . ASN B 1 67 ? 15.086 -15.609 -8.008 1 96.69 67 ASN B N 1
ATOM 1355 C CA . ASN B 1 67 ? 15.867 -14.766 -8.914 1 96.69 67 ASN B CA 1
ATOM 1356 C C . ASN B 1 67 ? 16.719 -13.758 -8.141 1 96.69 67 ASN B C 1
ATOM 1358 O O . ASN B 1 67 ? 16.219 -12.703 -7.742 1 96.69 67 ASN B O 1
ATOM 1362 N N . ASN B 1 68 ? 17.984 -14 -7.965 1 96.12 68 ASN B N 1
ATOM 1363 C CA . ASN B 1 68 ? 18.859 -13.211 -7.117 1 96.12 68 ASN B CA 1
ATOM 1364 C C . ASN B 1 68 ? 19.094 -11.82 -7.703 1 96.12 68 ASN B C 1
ATOM 1366 O O . ASN B 1 68 ? 19.375 -10.867 -6.969 1 96.12 68 ASN B O 1
ATOM 1370 N N . ILE B 1 69 ? 19.016 -11.695 -8.969 1 98.12 69 ILE B N 1
ATOM 1371 C CA . ILE B 1 69 ? 19.188 -10.383 -9.578 1 98.12 69 ILE B CA 1
ATOM 1372 C C . ILE B 1 69 ? 18 -9.492 -9.242 1 98.12 69 ILE B C 1
ATOM 1374 O O . ILE B 1 69 ? 18.172 -8.352 -8.812 1 98.12 69 ILE B O 1
ATOM 1378 N N . LYS B 1 70 ? 16.812 -10.047 -9.391 1 97.88 70 LYS B N 1
ATOM 1379 C CA . LYS B 1 70 ? 15.594 -9.312 -9.055 1 97.88 70 LYS B CA 1
ATOM 1380 C C . LYS B 1 70 ? 15.586 -8.914 -7.578 1 97.88 70 LYS B C 1
ATOM 1382 O O . LYS B 1 70 ? 15.344 -7.75 -7.246 1 97.88 70 LYS B O 1
ATOM 1387 N N . ILE B 1 71 ? 15.898 -9.836 -6.707 1 98 71 ILE B N 1
ATOM 1388 C CA . ILE B 1 71 ? 15.906 -9.586 -5.27 1 98 71 ILE B CA 1
ATOM 1389 C C . ILE B 1 71 ? 16.984 -8.555 -4.93 1 98 71 ILE B C 1
ATOM 1391 O O . ILE B 1 71 ? 16.766 -7.672 -4.098 1 98 71 ILE B O 1
ATOM 1395 N N . GLY B 1 72 ? 18.141 -8.695 -5.547 1 98.44 72 GLY B N 1
ATOM 1396 C CA . GLY B 1 72 ? 19.219 -7.762 -5.297 1 98.44 72 GLY B CA 1
ATOM 1397 C C . GLY B 1 72 ? 18.875 -6.328 -5.656 1 98.44 72 GLY B C 1
ATOM 1398 O O . GLY B 1 72 ? 19.188 -5.402 -4.91 1 98.44 72 GLY B O 1
ATOM 1399 N N . ILE B 1 73 ? 18.25 -6.117 -6.758 1 98.81 73 ILE B N 1
ATOM 1400 C CA . ILE B 1 73 ? 17.844 -4.789 -7.203 1 98.81 73 ILE B CA 1
ATOM 1401 C C . ILE B 1 73 ? 16.797 -4.215 -6.254 1 98.81 73 ILE B C 1
ATOM 1403 O O . ILE B 1 73 ? 16.906 -3.061 -5.832 1 98.81 73 ILE B O 1
ATOM 1407 N N . LYS B 1 74 ? 15.883 -5.062 -5.93 1 98.88 74 LYS B N 1
ATOM 1408 C CA . LYS B 1 74 ? 14.844 -4.602 -5.012 1 98.88 74 LYS B CA 1
ATOM 1409 C C . LYS B 1 74 ? 15.438 -4.215 -3.658 1 98.88 74 LYS B C 1
ATOM 1411 O O . LYS B 1 74 ? 15.031 -3.217 -3.061 1 98.88 74 LYS B O 1
ATOM 1416 N N . LEU B 1 75 ? 16.297 -4.945 -3.189 1 98.81 75 LEU B N 1
ATOM 1417 C CA . LEU B 1 75 ? 16.969 -4.668 -1.92 1 98.81 75 LEU B CA 1
ATOM 1418 C C . LEU B 1 75 ? 17.797 -3.391 -2.006 1 98.81 75 LEU B C 1
ATOM 1420 O O . LEU B 1 75 ? 17.781 -2.568 -1.088 1 98.81 75 LEU B O 1
ATOM 1424 N N . ALA B 1 76 ? 18.562 -3.223 -3.078 1 98.88 76 ALA B N 1
ATOM 1425 C CA . ALA B 1 76 ? 19.375 -2.02 -3.256 1 98.88 76 ALA B CA 1
ATOM 1426 C C . ALA B 1 76 ? 18.5 -0.767 -3.236 1 98.88 76 ALA B C 1
ATOM 1428 O O . ALA B 1 76 ? 18.828 0.215 -2.566 1 98.88 76 ALA B O 1
ATOM 1429 N N . LEU B 1 77 ? 17.391 -0.787 -3.963 1 98.94 77 LEU B N 1
ATOM 1430 C CA . LEU B 1 77 ? 16.469 0.347 -3.982 1 98.94 77 LEU B CA 1
ATOM 1431 C C . LEU B 1 77 ? 15.93 0.634 -2.586 1 98.94 77 LEU B C 1
ATOM 1433 O O . LEU B 1 77 ? 15.906 1.786 -2.148 1 98.94 77 LEU B O 1
ATOM 1437 N N . LEU B 1 78 ? 15.57 -0.423 -1.882 1 98.94 78 LEU B N 1
ATOM 1438 C CA . LEU B 1 78 ? 15 -0.238 -0.551 1 98.94 78 LEU B CA 1
ATOM 1439 C C . LEU B 1 78 ? 16.047 0.297 0.418 1 98.94 78 LEU B C 1
ATOM 1441 O O . LEU B 1 78 ? 15.734 1.099 1.3 1 98.94 78 LEU B O 1
ATOM 1445 N N . ILE B 1 79 ? 17.312 -0.089 0.276 1 98.94 79 ILE B N 1
ATOM 1446 C CA . ILE B 1 79 ? 18.391 0.396 1.14 1 98.94 79 ILE B CA 1
ATOM 1447 C C . ILE B 1 79 ? 18.609 1.886 0.896 1 98.94 79 ILE B C 1
ATOM 1449 O O . ILE B 1 79 ? 18.812 2.652 1.841 1 98.94 79 ILE B O 1
ATOM 1453 N N . VAL B 1 80 ? 18.594 2.307 -0.338 1 98.88 80 VAL B N 1
ATOM 1454 C CA . VAL B 1 80 ? 18.719 3.725 -0.656 1 98.88 80 VAL B CA 1
ATOM 1455 C C . VAL B 1 80 ? 17.562 4.5 -0.038 1 98.88 80 VAL B C 1
ATOM 1457 O O . VAL B 1 80 ? 17.766 5.539 0.594 1 98.88 80 VAL B O 1
ATOM 1460 N N . ILE B 1 81 ? 16.344 3.994 -0.221 1 98.94 81 ILE B N 1
ATOM 1461 C CA . ILE B 1 81 ? 15.156 4.621 0.352 1 98.94 81 ILE B CA 1
ATOM 1462 C C . ILE B 1 81 ? 15.312 4.742 1.866 1 98.94 81 ILE B C 1
ATOM 1464 O O . ILE B 1 81 ? 15.156 5.828 2.43 1 98.94 81 ILE B O 1
ATOM 1468 N N . LEU B 1 82 ? 15.648 3.641 2.508 1 98.88 82 LEU B N 1
ATOM 1469 C CA . LEU B 1 82 ? 15.797 3.598 3.957 1 98.88 82 LEU B CA 1
ATOM 1470 C C . LEU B 1 82 ? 16.875 4.566 4.418 1 98.88 82 LEU B C 1
ATOM 1472 O O . LEU B 1 82 ? 16.703 5.277 5.41 1 98.88 82 LEU B O 1
ATOM 1476 N N . GLY B 1 83 ? 17.984 4.602 3.729 1 98.81 83 GLY B N 1
ATOM 1477 C CA . GLY B 1 83 ? 19.047 5.543 4.051 1 98.81 83 GLY B CA 1
ATOM 1478 C C . GLY B 1 83 ? 18.609 6.992 3.988 1 98.81 83 GLY B C 1
ATOM 1479 O O . GLY B 1 83 ? 18.859 7.762 4.918 1 98.81 83 GLY B O 1
ATOM 1480 N N . LEU B 1 84 ? 17.953 7.355 2.939 1 98.75 84 LEU B N 1
ATOM 1481 C CA . LEU B 1 84 ? 17.484 8.727 2.764 1 98.75 84 LEU B CA 1
ATOM 1482 C C . LEU B 1 84 ? 16.484 9.109 3.855 1 98.75 84 LEU B C 1
ATOM 1484 O O . LEU B 1 84 ? 16.609 10.164 4.473 1 98.75 84 LEU B O 1
ATOM 1488 N N . VAL B 1 85 ? 15.531 8.25 4.082 1 98.81 85 VAL B N 1
ATOM 1489 C CA . VAL B 1 85 ? 14.5 8.531 5.078 1 98.81 85 VAL B CA 1
ATOM 1490 C C . VAL B 1 85 ? 15.125 8.594 6.469 1 98.81 85 VAL B C 1
ATOM 1492 O O . VAL B 1 85 ? 14.758 9.445 7.281 1 98.81 85 VAL B O 1
ATOM 1495 N N . TYR B 1 86 ? 16.062 7.715 6.777 1 98.81 86 TYR B N 1
ATOM 1496 C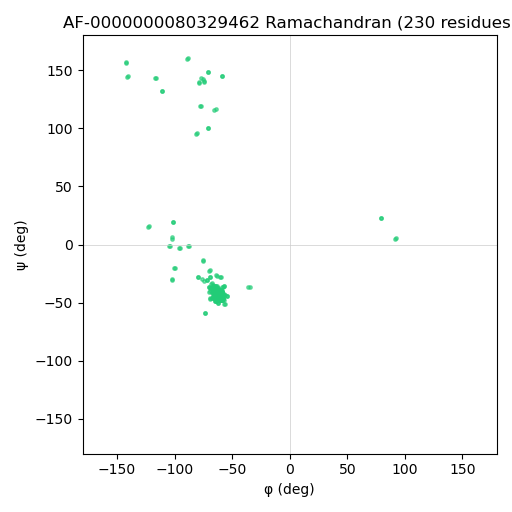 CA . TYR B 1 86 ? 16.688 7.68 8.086 1 98.81 86 TYR B CA 1
ATOM 1497 C C . TYR B 1 86 ? 17.547 8.922 8.312 1 98.81 86 TYR B C 1
ATOM 1499 O O . TYR B 1 86 ? 17.438 9.578 9.359 1 98.81 86 TYR B O 1
ATOM 1507 N N . VAL B 1 87 ? 18.312 9.281 7.379 1 98.56 87 VAL B N 1
ATOM 1508 C CA . VAL B 1 87 ? 19.266 10.375 7.535 1 98.56 87 VAL B CA 1
ATOM 1509 C C . VAL B 1 87 ? 18.516 11.695 7.695 1 98.56 87 VAL B C 1
ATOM 1511 O O . VAL B 1 87 ? 18.938 12.562 8.469 1 98.56 87 VAL B O 1
ATOM 1514 N N . LYS B 1 88 ? 17.469 11.797 6.988 1 98.5 88 LYS B N 1
ATOM 1515 C CA . LYS B 1 88 ? 16.75 13.07 7 1 98.5 88 LYS B CA 1
ATOM 1516 C C . LYS B 1 88 ? 15.523 13 7.91 1 98.5 88 LYS B C 1
ATOM 1518 O O . LYS B 1 88 ? 14.633 13.844 7.812 1 98.5 88 LYS B O 1
ATOM 1523 N N . ARG B 1 89 ? 15.461 12.062 8.82 1 97.81 89 ARG B N 1
ATOM 1524 C CA . ARG B 1 89 ? 14.25 11.773 9.578 1 97.81 89 ARG B CA 1
ATOM 1525 C C . ARG B 1 89 ? 13.93 12.898 10.555 1 97.81 89 ARG B C 1
ATOM 1527 O O . ARG B 1 89 ? 12.766 13.102 10.922 1 97.81 89 ARG B O 1
ATOM 1534 N N . ASP B 1 90 ? 14.922 13.727 10.961 1 98.12 90 ASP B N 1
ATOM 1535 C CA . ASP B 1 90 ? 14.695 14.758 11.969 1 98.12 90 ASP B CA 1
ATOM 1536 C C . ASP B 1 90 ? 14.594 16.141 11.32 1 98.12 90 ASP B C 1
ATOM 1538 O O . ASP B 1 90 ? 14.414 17.141 12.016 1 98.12 90 ASP B O 1
ATOM 1542 N N . GLU B 1 91 ? 14.758 16.109 9.992 1 98.19 91 GLU B N 1
ATOM 1543 C CA . GLU B 1 91 ? 14.664 17.391 9.297 1 98.19 91 GLU B CA 1
ATOM 1544 C C . GLU B 1 91 ? 13.219 17.875 9.203 1 98.19 91 GLU B C 1
ATOM 1546 O O . GLU B 1 91 ? 12.312 17.078 8.961 1 98.19 91 GLU B O 1
ATOM 1551 N N . GLU B 1 92 ? 12.977 19.203 9.383 1 97.19 92 GLU B N 1
ATOM 1552 C CA . GLU B 1 92 ? 11.648 19.797 9.328 1 97.19 92 GLU B CA 1
ATOM 1553 C C . GLU B 1 92 ? 11.148 19.891 7.887 1 97.19 92 GLU B C 1
ATOM 1555 O O . GLU B 1 92 ? 9.938 19.984 7.645 1 97.19 92 GLU B O 1
ATOM 1560 N N . ARG B 1 93 ? 12.094 20.062 7.035 1 97.75 93 ARG B N 1
ATOM 1561 C CA . ARG B 1 93 ? 11.773 20.047 5.613 1 97.75 93 ARG B CA 1
ATOM 1562 C C . ARG B 1 93 ? 12.852 19.328 4.812 1 97.75 93 ARG B C 1
ATOM 1564 O O . ARG B 1 93 ? 14.031 19.375 5.172 1 97.75 93 ARG B O 1
ATOM 1571 N N . VAL B 1 94 ? 12.445 18.625 3.766 1 98.31 94 VAL B N 1
ATOM 1572 C CA . VAL B 1 94 ? 13.352 17.922 2.857 1 98.31 94 VAL B CA 1
ATOM 1573 C C . VAL B 1 94 ? 13.234 18.516 1.455 1 98.31 94 VAL B C 1
ATOM 1575 O O . VAL B 1 94 ? 12.141 18.891 1.02 1 98.31 94 VAL B O 1
ATOM 1578 N N . GLU B 1 95 ? 14.398 18.562 0.812 1 97.69 95 GLU B N 1
ATOM 1579 C CA . GLU B 1 95 ? 14.406 19.062 -0.559 1 97.69 95 GLU B CA 1
ATOM 1580 C C . GLU B 1 95 ? 13.508 18.234 -1.46 1 97.69 95 GLU B C 1
ATOM 1582 O O . GLU B 1 95 ? 13.453 17 -1.336 1 97.69 95 GLU B O 1
ATOM 1587 N N . LYS B 1 96 ? 12.875 18.953 -2.412 1 97.38 96 LYS B N 1
ATOM 1588 C CA . LYS B 1 96 ? 11.891 18.359 -3.305 1 97.38 96 LYS B CA 1
ATOM 1589 C C . LYS B 1 96 ? 12.492 17.188 -4.074 1 97.38 96 LYS B C 1
ATOM 1591 O O . LYS B 1 96 ? 11.898 16.109 -4.141 1 97.38 96 LYS B O 1
ATOM 1596 N N . PRO B 1 97 ? 13.68 17.312 -4.672 1 97 97 PRO B N 1
ATOM 1597 C CA . PRO B 1 97 ? 14.211 16.172 -5.426 1 97 97 PRO B CA 1
ATOM 1598 C C . PRO B 1 97 ? 14.453 14.945 -4.547 1 97 97 PRO B C 1
ATOM 1600 O O . PRO B 1 97 ? 14.188 13.82 -4.965 1 97 97 PRO B O 1
ATOM 1603 N N . LEU B 1 98 ? 14.953 15.188 -3.365 1 97.44 98 LEU B N 1
ATOM 1604 C CA . LEU B 1 98 ? 15.219 14.078 -2.457 1 97.44 98 LEU B CA 1
ATOM 1605 C C . LEU B 1 98 ? 13.922 13.406 -2.025 1 97.44 98 LEU B C 1
ATOM 1607 O O . LEU B 1 98 ? 13.836 12.172 -1.988 1 97.44 98 LEU B O 1
ATOM 1611 N N . PHE B 1 99 ? 12.984 14.227 -1.689 1 98.56 99 PHE B N 1
ATOM 1612 C CA . PHE B 1 99 ? 11.68 13.688 -1.314 1 98.56 99 PHE B CA 1
ATOM 1613 C C . PHE B 1 99 ? 11.07 12.906 -2.471 1 98.56 99 PHE B C 1
ATOM 1615 O O . PHE B 1 99 ? 10.57 11.789 -2.279 1 98.56 99 PHE B O 1
ATOM 1622 N N . GLY B 1 100 ? 11.148 13.469 -3.633 1 98.25 100 GLY B N 1
ATOM 1623 C CA . GLY B 1 100 ? 10.594 12.844 -4.824 1 98.25 100 GLY B CA 1
ATOM 1624 C C . GLY B 1 100 ? 11.266 11.523 -5.172 1 98.25 100 GLY B C 1
ATOM 1625 O O . GLY B 1 100 ? 10.617 10.602 -5.66 1 98.25 100 GLY B O 1
ATOM 1626 N N . ILE B 1 101 ? 12.516 11.422 -4.953 1 98.69 101 ILE B N 1
ATOM 1627 C CA . ILE B 1 101 ? 13.281 10.219 -5.254 1 98.69 101 ILE B CA 1
ATOM 1628 C C . ILE B 1 101 ? 12.758 9.055 -4.422 1 98.69 101 ILE B C 1
ATOM 1630 O O . ILE B 1 101 ? 12.656 7.926 -4.918 1 98.69 101 ILE B O 1
ATOM 1634 N N . VAL B 1 102 ? 12.375 9.312 -3.182 1 98.81 102 VAL B N 1
ATOM 1635 C CA . VAL B 1 102 ? 11.859 8.258 -2.312 1 98.81 102 VAL B CA 1
ATOM 1636 C C . VAL B 1 102 ? 10.547 7.723 -2.871 1 98.81 102 VAL B C 1
ATOM 1638 O O . VAL B 1 102 ? 10.344 6.508 -2.953 1 98.81 102 VAL B O 1
ATOM 1641 N N . GLY B 1 103 ? 9.625 8.617 -3.26 1 98.69 103 GLY B N 1
ATOM 1642 C CA . GLY B 1 103 ? 8.383 8.188 -3.871 1 98.69 103 GLY B CA 1
ATOM 1643 C C . GLY B 1 103 ? 8.586 7.438 -5.176 1 98.69 103 GLY B C 1
ATOM 1644 O O . GLY B 1 103 ? 7.961 6.398 -5.406 1 98.69 103 GLY B O 1
ATOM 1645 N N . ALA B 1 104 ? 9.469 7.984 -5.992 1 98.81 104 ALA B N 1
ATOM 1646 C CA . ALA B 1 104 ? 9.742 7.375 -7.293 1 98.81 104 ALA B CA 1
ATOM 1647 C C . ALA B 1 104 ? 10.352 5.984 -7.133 1 98.81 104 ALA B C 1
ATOM 1649 O O . ALA B 1 104 ? 9.914 5.031 -7.777 1 98.81 104 ALA B O 1
ATOM 1650 N N . LEU B 1 105 ? 11.344 5.848 -6.316 1 98.94 105 LEU B N 1
ATOM 1651 C CA . LEU B 1 105 ? 12.008 4.566 -6.109 1 98.94 105 LEU B CA 1
ATOM 1652 C C . LEU B 1 105 ? 11.055 3.547 -5.504 1 98.94 105 LEU B C 1
ATOM 1654 O O . LEU B 1 105 ? 11.102 2.361 -5.84 1 98.94 105 LEU B O 1
ATOM 1658 N N . THR B 1 106 ? 10.195 4.008 -4.562 1 98.94 106 THR B N 1
ATOM 1659 C CA . THR B 1 106 ? 9.211 3.111 -3.969 1 98.94 106 THR B CA 1
ATOM 1660 C C . THR B 1 106 ? 8.25 2.578 -5.031 1 98.94 106 THR B C 1
ATOM 1662 O O . THR B 1 106 ? 7.992 1.375 -5.094 1 98.94 106 THR B O 1
ATOM 1665 N N . THR B 1 107 ? 7.793 3.447 -5.867 1 98.94 107 THR B N 1
ATOM 1666 C CA . THR B 1 107 ? 6.883 3.061 -6.938 1 98.94 107 THR B CA 1
ATOM 1667 C C . THR B 1 107 ? 7.566 2.102 -7.91 1 98.94 107 THR B C 1
ATOM 1669 O O . THR B 1 107 ? 6.992 1.082 -8.289 1 98.94 107 THR B O 1
ATOM 1672 N N . VAL B 1 108 ? 8.766 2.393 -8.312 1 98.88 108 VAL B N 1
ATOM 1673 C CA . VAL B 1 108 ? 9.531 1.522 -9.195 1 98.88 108 VAL B CA 1
ATOM 1674 C C . VAL B 1 108 ? 9.688 0.143 -8.562 1 98.88 108 VAL B C 1
ATOM 1676 O O . VAL B 1 108 ? 9.531 -0.879 -9.234 1 98.88 108 VAL B O 1
ATOM 1679 N N . ASN B 1 109 ? 9.977 0.126 -7.25 1 98.94 109 ASN B N 1
ATOM 1680 C CA . ASN B 1 109 ? 10.148 -1.134 -6.531 1 98.94 109 ASN B CA 1
ATOM 1681 C C . ASN B 1 109 ? 8.875 -1.974 -6.566 1 98.94 109 ASN B C 1
ATOM 1683 O O . ASN B 1 109 ? 8.938 -3.195 -6.719 1 98.94 109 ASN B O 1
ATOM 1687 N N . ILE B 1 110 ? 7.711 -1.354 -6.422 1 98.88 110 ILE B N 1
ATOM 1688 C CA . ILE B 1 110 ? 6.422 -2.029 -6.504 1 98.88 110 ILE B CA 1
ATOM 1689 C C . ILE B 1 110 ? 6.258 -2.666 -7.883 1 98.88 110 ILE B C 1
ATOM 1691 O O . ILE B 1 110 ? 5.926 -3.848 -7.992 1 98.88 110 ILE B O 1
ATOM 1695 N N . PHE B 1 111 ? 6.559 -1.937 -8.891 1 98.75 111 PHE B N 1
ATOM 1696 C CA . PHE B 1 111 ? 6.285 -2.438 -10.234 1 98.75 111 PHE B CA 1
ATOM 1697 C C . PHE B 1 111 ? 7.359 -3.432 -10.672 1 98.75 111 PHE B C 1
ATOM 1699 O O . PHE B 1 111 ? 7.09 -4.332 -11.469 1 98.75 111 PHE B O 1
ATOM 1706 N N . ILE B 1 112 ? 8.617 -3.316 -10.156 1 98.56 112 ILE B N 1
ATOM 1707 C CA . ILE B 1 112 ? 9.578 -4.395 -10.352 1 98.56 112 ILE B CA 1
ATOM 1708 C C . ILE B 1 112 ? 9.023 -5.691 -9.766 1 98.56 112 ILE B C 1
ATOM 1710 O O . ILE B 1 112 ? 9.125 -6.754 -10.383 1 98.56 112 ILE B O 1
ATOM 1714 N N . ALA B 1 113 ? 8.414 -5.629 -8.609 1 97.62 113 ALA B N 1
ATOM 1715 C CA . ALA B 1 113 ? 7.895 -6.809 -7.926 1 97.62 113 ALA B CA 1
ATOM 1716 C C . ALA B 1 113 ? 6.82 -7.5 -8.766 1 97.62 113 ALA B C 1
ATOM 1718 O O . ALA B 1 113 ? 6.793 -8.727 -8.859 1 97.62 113 ALA B O 1
ATOM 1719 N N . VAL B 1 114 ? 5.953 -6.762 -9.422 1 97.06 114 VAL B N 1
ATOM 1720 C CA . VAL B 1 114 ? 4.789 -7.41 -10.016 1 97.06 114 VAL B CA 1
ATOM 1721 C C . VAL B 1 114 ? 5.027 -7.633 -11.508 1 97.06 114 VAL B C 1
ATOM 1723 O O . VAL B 1 114 ? 4.473 -8.562 -12.094 1 97.06 114 VAL B O 1
ATOM 1726 N N . LEU B 1 115 ? 5.941 -6.922 -12.109 1 97.19 115 LEU B N 1
ATOM 1727 C CA . LEU B 1 115 ? 6.09 -7.02 -13.555 1 97.19 115 LEU B CA 1
ATOM 1728 C C . LEU B 1 115 ? 7.285 -7.895 -13.914 1 97.19 115 LEU B C 1
ATOM 1730 O O . LEU B 1 115 ? 7.355 -8.43 -15.023 1 97.19 115 LEU B O 1
ATOM 1734 N N . TRP B 1 116 ? 8.242 -7.887 -13.086 1 95.31 116 TRP B N 1
ATOM 1735 C CA . T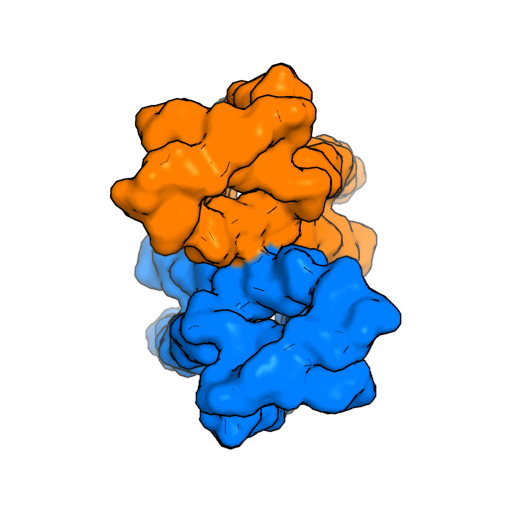RP B 1 116 ? 9.367 -8.781 -13.328 1 95.31 116 TRP B CA 1
ATOM 1736 C C . TRP B 1 116 ? 9.047 -10.203 -12.859 1 95.31 116 TRP B C 1
ATOM 1738 O O . TRP B 1 116 ? 9.141 -10.508 -11.672 1 95.31 116 TRP B O 1
ATOM 1748 N N . THR B 1 117 ? 8.57 -11.148 -13.75 1 82.62 117 THR B N 1
ATOM 1749 C CA . THR B 1 117 ? 8.117 -12.492 -13.422 1 82.62 117 THR B CA 1
ATOM 1750 C C . THR B 1 117 ? 9.148 -13.539 -13.844 1 82.62 117 THR B C 1
ATOM 1752 O O . THR B 1 117 ? 9.953 -13.289 -14.742 1 82.62 117 THR B O 1
#

Sequence (234 aa):
MDVLIHLFVGLHIVGIAALLGGFLTQMKAMGKGTARFVPGMLHGALTMLVTGVALVGLHQAEGHTVNNIKIGIKLALLIVILGLVYVKRDEERVEKPLFGIVGALTTVNIFIAVLWTMDVLIHLFVGLHIVGIAALLGGFLTQMKAMGKGTARFVPGMLHGALTMLVTGVALVGLHQAEGHTVNNIKIGIKLALLIVILGLVYVKRDEERVEKPLFGIVGALTTVNIFIAVLWT

Nearest PDB structures (foldseek):
  6d7x-assembly1_A  TM=3.988E-01  e=1.945E+00  Rattus norvegicus
  8tn1-assembly1_B  TM=4.555E-01  e=6.105E+00  synthetic construct
  3r2q-assembly1_A-2  TM=2.858E-01  e=5.223E+00  Escherichia coli K-12
  8dz8-assembly8_H  TM=6.238E-01  e=1.773E+00  synthetic construct
  6d7x-assembly1_A  TM=4.140E-01  e=2.186E+00  Rattus norvegicus

Secondary structure (DSSP, 8-state):
--HHHHHHHHHHHHHHHHHHHHHHHTHHHHHTT-----HHHHHHHHHHHHHHHHHHHHHHHTT----HHHHHHHHHHHHHHHHHHHHTTT-SS--HHHHHHHHHHHHHHHHHHHH--/--HHHHHHHHHHHHHHHHHHHHHHHTHHHHHTT-----HHHHHHHHHHHHHHHHHHHHHHHTT----HHHHHHHHHHHHHHHHHHHHTTT-S---HHHHHHHHHHHHHHHHHHHH--

Foldseek 3Di:
DPPVLVVLVVQLVVLLCQQLVLLVVCVVVLVVQQGAQEVSNLVSLVSNQVSLVVNVVVCVVVVHDDDVVLSVLLNVLSVLLNVLCVVRVPPRGDHSVSSVSNNVSSVVSVCSVPVVD/DPPVLVVLVVQLVVLLCQQLVLLVVCVVVLVVQQGAQEVSNLVSLVSNQVSLVVNVVVCVVVVHDDDCVLSVLLNVLSVLLNVLCVVRVPPRGDHSVSSVSNNVSSVVSVCSVPPVD

pLDDT: mean 97.33, std 3.77, range [64.81, 98.94]

Solvent-accessible surface area (backbone atoms only — not comparable to full-atom values): 12049 Å² total; per-residue (Å²): 128,63,65,66,57,29,50,38,50,38,50,26,50,50,11,45,11,27,26,51,6,42,44,62,71,31,47,67,37,36,77,72,62,52,17,52,53,52,71,54,27,50,53,8,42,51,38,31,53,55,30,49,53,50,46,56,52,53,40,45,74,72,68,46,84,75,63,62,66,63,52,49,51,49,48,52,52,48,50,54,42,45,49,54,40,60,74,43,42,84,42,76,50,44,58,54,69,64,54,47,47,43,48,50,50,52,51,50,46,50,41,47,64,48,62,60,123,130,64,64,65,58,30,51,38,51,39,51,27,50,50,12,44,10,26,27,50,6,42,45,62,72,29,47,67,35,36,76,72,62,52,18,52,53,52,71,54,26,49,52,7,42,50,39,30,52,54,30,48,54,49,49,53,52,52,41,47,74,72,69,44,86,76,64,63,67,61,52,48,52,47,50,52,52,50,50,54,42,42,48,54,42,58,74,43,43,83,39,78,50,44,58,56,68,63,53,47,47,43,48,49,52,50,53,50,47,49,43,47,65,48,62,62,123

Organism: NCBI:txid40318